Protein AF-A0A3C2A8X8-F1 (afdb_monomer)

pLDDT: mean 82.96, std 17.82, range [20.11, 98.81]

Structure (mmCIF, N/CA/C/O backbone):
data_AF-A0A3C2A8X8-F1
#
_entry.id   AF-A0A3C2A8X8-F1
#
loop_
_atom_site.group_PDB
_atom_site.id
_atom_site.type_symbol
_atom_site.label_atom_id
_atom_site.label_alt_id
_atom_site.label_comp_id
_atom_site.label_asym_id
_atom_site.label_entity_id
_atom_site.label_seq_id
_atom_site.pdbx_PDB_ins_code
_atom_site.Cartn_x
_atom_site.Cartn_y
_atom_site.Cartn_z
_atom_site.occupancy
_atom_site.B_iso_or_equiv
_atom_site.auth_seq_id
_atom_site.auth_comp_id
_atom_site.auth_asym_id
_atom_site.auth_atom_id
_atom_site.pdbx_PDB_model_num
ATOM 1 N N . MET A 1 1 ? 31.044 -17.801 -12.237 1.00 25.47 1 MET A N 1
ATOM 2 C CA . MET A 1 1 ? 29.917 -17.219 -12.989 1.00 25.47 1 MET A CA 1
ATOM 3 C C . MET A 1 1 ? 29.198 -16.331 -11.986 1.00 25.47 1 MET A C 1
ATOM 5 O O . MET A 1 1 ? 28.656 -16.871 -11.034 1.00 25.47 1 MET A O 1
ATOM 9 N N . LYS A 1 2 ? 29.395 -15.007 -12.034 1.00 20.11 2 LYS A N 1
ATOM 10 C CA . LYS A 1 2 ? 28.830 -14.099 -11.024 1.00 20.11 2 LYS A CA 1
ATOM 11 C C . LYS A 1 2 ? 27.344 -13.935 -11.342 1.00 20.11 2 LYS A C 1
ATOM 13 O O . LYS A 1 2 ? 27.016 -13.313 -12.344 1.00 20.11 2 LYS A O 1
ATOM 18 N N . GLN A 1 3 ? 26.481 -14.573 -10.558 1.00 21.53 3 GLN A N 1
ATOM 19 C CA . GLN A 1 3 ? 25.044 -14.328 -10.612 1.00 21.53 3 GLN A CA 1
ATOM 20 C C . GLN A 1 3 ? 24.806 -12.968 -9.956 1.00 21.53 3 GLN A C 1
ATOM 22 O O . GLN A 1 3 ? 25.024 -12.807 -8.758 1.00 21.53 3 GLN A O 1
ATOM 27 N N . HIS A 1 4 ? 24.467 -11.969 -10.763 1.00 22.92 4 HIS A N 1
ATOM 28 C CA . HIS A 1 4 ? 24.054 -10.666 -10.267 1.00 22.92 4 HIS A CA 1
ATOM 29 C C . HIS A 1 4 ? 22.550 -10.741 -9.993 1.00 22.92 4 HIS A C 1
ATOM 31 O O . HIS A 1 4 ? 21.757 -10.870 -10.920 1.00 22.92 4 HIS A O 1
ATOM 37 N N . LEU A 1 5 ? 22.173 -10.743 -8.712 1.00 23.48 5 LEU A N 1
ATOM 38 C CA . LEU A 1 5 ? 20.788 -10.559 -8.288 1.00 23.48 5 LEU A CA 1
ATOM 39 C C . LEU A 1 5 ? 20.511 -9.053 -8.335 1.00 23.48 5 LEU A C 1
ATOM 41 O O . LEU A 1 5 ? 21.140 -8.291 -7.600 1.00 23.48 5 LEU A O 1
ATOM 45 N N . TYR A 1 6 ? 19.619 -8.627 -9.222 1.00 24.75 6 TYR A N 1
ATOM 46 C CA . TYR A 1 6 ? 19.202 -7.234 -9.329 1.00 24.75 6 TYR A CA 1
ATOM 47 C C . TYR A 1 6 ? 17.874 -7.040 -8.590 1.00 24.75 6 TYR A C 1
ATOM 49 O O . TYR A 1 6 ? 16.957 -7.844 -8.745 1.00 24.75 6 TYR A O 1
ATOM 57 N N . PHE A 1 7 ? 17.792 -5.993 -7.769 1.00 23.95 7 PHE A N 1
ATOM 58 C CA . PHE A 1 7 ? 16.586 -5.591 -7.045 1.00 23.95 7 PHE A CA 1
ATOM 59 C C . PHE A 1 7 ? 16.094 -4.256 -7.599 1.00 23.95 7 PHE A C 1
ATOM 61 O O . PHE A 1 7 ? 16.896 -3.340 -7.784 1.00 23.95 7 PHE A O 1
ATOM 68 N N . LEU A 1 8 ? 14.791 -4.162 -7.864 1.00 28.06 8 LEU A N 1
ATOM 69 C CA . LEU A 1 8 ? 14.166 -3.023 -8.525 1.00 28.06 8 LEU A CA 1
ATOM 70 C C . LEU A 1 8 ? 13.226 -2.283 -7.566 1.00 28.06 8 LEU A C 1
ATOM 72 O O . LEU A 1 8 ? 12.352 -2.915 -6.978 1.00 28.06 8 LEU A O 1
ATOM 76 N N . TRP A 1 9 ? 13.393 -0.962 -7.422 1.00 30.12 9 TRP A N 1
ATOM 77 C CA . TRP A 1 9 ? 12.312 -0.055 -7.010 1.00 30.12 9 TRP A CA 1
ATOM 78 C C . TRP A 1 9 ? 12.645 1.413 -7.326 1.00 30.12 9 TRP A C 1
ATOM 80 O O . TRP A 1 9 ? 13.740 1.897 -7.019 1.00 30.12 9 TRP A O 1
ATOM 90 N N . VAL A 1 10 ? 11.691 2.134 -7.918 1.00 26.09 10 VAL A N 1
ATOM 91 C CA . VAL A 1 10 ? 11.760 3.570 -8.232 1.00 26.09 10 VAL A CA 1
ATOM 92 C C . VAL A 1 10 ? 10.435 4.223 -7.804 1.00 26.09 10 VAL A C 1
ATOM 94 O O . VAL A 1 10 ? 9.389 3.638 -8.070 1.00 26.09 10 VAL A O 1
ATOM 97 N N . PRO A 1 11 ? 10.453 5.398 -7.136 1.00 29.02 11 PRO A N 1
ATOM 98 C CA . PRO A 1 11 ? 9.258 6.082 -6.649 1.00 29.02 11 PRO A CA 1
ATOM 99 C C . PRO A 1 11 ? 8.313 6.438 -7.794 1.00 29.02 11 PRO A C 1
ATOM 101 O O . PRO A 1 11 ? 8.761 6.703 -8.911 1.00 29.02 11 PRO A O 1
ATOM 104 N N . ALA A 1 12 ? 7.022 6.502 -7.472 1.00 32.38 12 ALA A N 1
ATOM 105 C CA . ALA A 1 12 ? 5.981 7.052 -8.326 1.00 32.38 12 ALA A CA 1
ATOM 106 C C . ALA A 1 12 ? 6.422 8.414 -8.890 1.00 32.38 12 ALA A C 1
ATOM 108 O O . ALA A 1 12 ? 6.533 9.393 -8.158 1.00 32.38 12 ALA A O 1
ATOM 109 N N . LEU A 1 13 ? 6.702 8.463 -10.192 1.00 33.81 13 LEU A N 1
ATOM 110 C CA . LEU A 1 13 ? 7.158 9.663 -10.880 1.00 33.81 13 LEU A CA 1
ATOM 111 C C . LEU A 1 13 ? 6.249 9.966 -12.070 1.00 33.81 13 LEU A C 1
ATOM 113 O O . LEU A 1 13 ? 6.261 9.278 -13.084 1.00 33.81 13 LEU A O 1
ATOM 117 N N . LEU A 1 14 ? 5.451 11.013 -11.849 1.00 37.72 14 LEU A N 1
ATOM 118 C CA . LEU A 1 14 ? 4.692 11.853 -12.776 1.00 37.72 14 LEU A CA 1
ATOM 119 C C . LEU A 1 14 ? 3.854 11.159 -13.860 1.00 37.72 14 LEU A C 1
ATOM 121 O O . LEU A 1 14 ? 4.242 11.031 -15.018 1.00 37.72 14 LEU A O 1
ATOM 125 N N . LEU A 1 15 ? 2.580 10.964 -13.515 1.00 38.53 15 LEU A N 1
ATOM 126 C CA . LEU A 1 15 ? 1.457 11.142 -14.438 1.00 38.53 15 LEU A CA 1
ATOM 127 C C . LEU A 1 15 ? 1.148 12.644 -14.577 1.00 38.53 15 LEU A C 1
ATOM 129 O O . LEU A 1 15 ? 0.118 13.127 -14.120 1.00 38.53 15 LEU A O 1
ATOM 133 N N . SER A 1 16 ? 2.064 13.418 -15.161 1.00 33.97 16 SER A N 1
ATOM 134 C CA . SER A 1 16 ? 1.820 14.830 -15.482 1.00 33.97 16 SER A CA 1
ATOM 135 C C . SER A 1 16 ? 1.916 15.030 -16.986 1.00 33.97 16 SER A C 1
ATOM 137 O O . SER A 1 16 ? 2.999 15.101 -17.560 1.00 33.97 16 SER A O 1
ATOM 139 N N . GLY A 1 17 ? 0.752 15.082 -17.633 1.00 31.84 17 GLY A N 1
ATOM 140 C CA . GLY A 1 17 ? 0.646 15.420 -19.047 1.00 31.84 17 GLY A CA 1
ATOM 141 C C . GLY A 1 17 ? -0.573 14.805 -19.726 1.00 31.84 17 GLY A C 1
ATOM 142 O O . GLY A 1 17 ? -0.499 13.707 -20.259 1.00 31.84 17 GLY A O 1
ATOM 143 N N . CYS A 1 18 ? -1.673 15.564 -19.779 1.00 29.61 18 CYS A N 1
ATOM 144 C CA . CYS A 1 18 ? -2.786 15.379 -20.723 1.00 29.61 18 CYS A CA 1
ATOM 145 C C . CYS A 1 18 ? -3.487 14.009 -20.725 1.00 29.61 18 CYS A C 1
ATOM 147 O O . CYS A 1 18 ? -3.503 13.335 -21.753 1.00 29.61 18 CYS A O 1
ATOM 149 N N . ILE A 1 19 ? -4.166 13.617 -19.643 1.00 40.91 19 ILE A N 1
ATOM 150 C CA . ILE A 1 19 ? -5.147 12.524 -19.729 1.00 40.91 19 ILE A CA 1
ATOM 151 C C . ILE A 1 19 ? -6.344 12.803 -18.805 1.00 40.91 19 ILE A C 1
ATOM 153 O O . ILE A 1 19 ? -6.492 12.184 -17.757 1.00 40.91 19 ILE A O 1
ATOM 157 N N . ASP A 1 20 ? -7.230 13.715 -19.209 1.00 38.00 20 ASP A N 1
ATOM 158 C CA . ASP A 1 20 ? -8.541 13.845 -18.561 1.00 38.00 20 ASP A CA 1
ATOM 159 C C . ASP A 1 20 ? -9.400 12.607 -18.882 1.00 38.00 20 ASP A C 1
ATOM 161 O O . ASP A 1 20 ? -9.686 12.302 -20.044 1.00 38.00 20 ASP A O 1
ATOM 165 N N . GLY A 1 21 ? -9.783 11.863 -17.839 1.00 44.72 21 GLY A N 1
ATOM 166 C CA . GLY A 1 21 ? -10.816 10.821 -17.877 1.00 44.72 21 GLY A CA 1
ATOM 167 C C . GLY A 1 21 ? -10.407 9.403 -18.305 1.00 44.72 21 GLY A C 1
ATOM 168 O O . GLY A 1 21 ? -11.272 8.531 -18.314 1.00 44.72 21 GLY A O 1
ATOM 169 N N . ARG A 1 22 ? -9.137 9.120 -18.654 1.00 54.34 22 ARG A N 1
ATOM 170 C CA . ARG A 1 22 ? -8.684 7.730 -18.947 1.00 54.34 22 ARG A CA 1
ATOM 171 C C . ARG A 1 22 ? -7.827 7.081 -17.858 1.00 54.34 22 ARG A C 1
ATOM 173 O O . ARG A 1 22 ? -7.639 5.873 -17.925 1.00 54.34 22 ARG A O 1
ATOM 180 N N . ILE A 1 23 ? -7.301 7.840 -16.895 1.00 66.50 23 ILE A N 1
ATOM 181 C CA . ILE A 1 23 ? -6.359 7.311 -15.893 1.00 66.50 23 ILE A CA 1
ATOM 182 C C . ILE A 1 23 ? -7.058 6.318 -14.961 1.00 66.50 23 ILE A C 1
ATOM 184 O O . ILE A 1 23 ? -6.613 5.179 -14.850 1.00 66.50 23 ILE A O 1
ATOM 188 N N . GLU A 1 24 ? -8.199 6.695 -14.382 1.00 65.69 24 GLU A N 1
ATOM 189 C CA . GLU A 1 24 ? -8.969 5.808 -13.502 1.00 65.69 24 GLU A CA 1
ATOM 190 C C . GLU A 1 24 ? -9.353 4.497 -14.210 1.00 65.69 24 GLU A C 1
ATOM 192 O O . GLU A 1 24 ? -9.148 3.410 -13.677 1.00 65.69 24 GLU A O 1
ATOM 197 N N . GLY A 1 25 ? -9.813 4.581 -15.463 1.00 68.94 25 GLY A N 1
ATOM 198 C CA . GLY A 1 25 ? -10.179 3.411 -16.263 1.00 68.94 25 GLY A CA 1
ATOM 199 C C . GLY A 1 25 ? -9.013 2.477 -16.606 1.00 68.94 25 GLY A C 1
ATOM 200 O O . GLY A 1 25 ? -9.268 1.324 -16.919 1.00 68.94 25 GLY A O 1
ATOM 201 N N . ILE A 1 26 ? -7.760 2.942 -16.550 1.00 75.50 26 ILE A N 1
ATOM 202 C CA . ILE A 1 26 ? -6.556 2.109 -16.727 1.00 75.50 26 ILE A CA 1
ATOM 203 C C . ILE A 1 26 ? -6.116 1.514 -15.382 1.00 75.50 26 ILE A C 1
ATOM 205 O O . ILE A 1 26 ? -5.729 0.349 -15.298 1.00 75.50 26 ILE A O 1
ATOM 209 N N . LEU A 1 27 ? -6.186 2.305 -14.310 1.00 82.38 27 LEU A N 1
ATOM 210 C CA . LEU A 1 27 ? -5.777 1.884 -12.970 1.00 82.38 27 LEU A CA 1
ATOM 211 C C . LEU A 1 27 ? -6.767 0.909 -12.326 1.00 82.38 27 LEU A C 1
ATOM 213 O O . LEU A 1 27 ? -6.362 0.107 -11.487 1.00 82.38 27 LEU A O 1
ATOM 217 N N . HIS A 1 28 ? -8.027 0.922 -12.753 1.00 86.25 28 HIS A N 1
ATOM 218 C CA . HIS A 1 28 ? -9.112 0.114 -12.198 1.00 86.25 28 HIS A CA 1
ATOM 219 C C . HIS A 1 28 ? -9.812 -0.744 -13.264 1.00 86.25 28 HIS A C 1
ATOM 221 O O . HIS A 1 28 ? -11.030 -0.913 -13.232 1.00 86.25 28 HIS A O 1
ATOM 227 N N . ASP A 1 29 ? -9.059 -1.278 -14.227 1.00 86.75 29 ASP A N 1
ATOM 228 C CA . ASP A 1 29 ? -9.593 -2.095 -15.326 1.00 86.75 29 ASP A CA 1
ATOM 229 C C . ASP A 1 29 ? -9.857 -3.569 -14.962 1.00 86.75 29 ASP A C 1
ATOM 231 O O . ASP A 1 29 ? -10.468 -4.295 -15.746 1.00 86.75 29 ASP A O 1
ATOM 235 N N . GLY A 1 30 ? -9.407 -4.019 -13.786 1.00 89.25 30 GLY A N 1
ATOM 236 C CA . GLY A 1 30 ? -9.534 -5.405 -13.333 1.00 89.25 30 GLY A CA 1
ATOM 237 C C . GLY A 1 30 ? -8.649 -6.409 -14.080 1.00 89.25 30 GLY A C 1
ATOM 238 O O . GLY A 1 30 ? -8.770 -7.611 -13.836 1.00 89.25 30 GLY A O 1
ATOM 239 N N . ASN A 1 31 ? -7.766 -5.958 -14.977 1.00 90.38 31 ASN A N 1
ATOM 240 C CA . ASN A 1 31 ? -6.894 -6.850 -15.732 1.00 90.38 31 ASN A CA 1
ATOM 241 C C . ASN A 1 31 ? -5.761 -7.394 -14.857 1.00 90.38 31 ASN A C 1
ATOM 243 O O . ASN A 1 31 ? -5.165 -6.683 -14.049 1.00 90.38 31 ASN A O 1
ATOM 247 N N . LEU A 1 32 ? -5.439 -8.671 -15.069 1.00 90.31 32 LEU A N 1
ATOM 248 C CA . LEU A 1 32 ? -4.371 -9.386 -14.378 1.00 90.31 32 LEU A CA 1
ATOM 249 C C . LEU A 1 32 ? -3.540 -10.186 -15.376 1.00 90.31 32 LEU A C 1
ATOM 251 O O . LEU A 1 32 ? -4.076 -10.874 -16.245 1.00 90.31 32 LEU A O 1
ATOM 255 N N . ALA A 1 33 ? -2.223 -10.138 -15.213 1.00 89.94 33 ALA A N 1
ATOM 256 C CA . ALA A 1 33 ? -1.277 -10.908 -16.004 1.00 89.94 33 ALA A CA 1
ATOM 257 C C . ALA A 1 33 ? -0.003 -11.098 -15.185 1.00 89.94 33 ALA A C 1
ATOM 259 O O . ALA A 1 33 ? 0.519 -10.135 -14.649 1.00 89.94 33 ALA A O 1
ATOM 260 N N . GLY A 1 34 ? 0.489 -12.331 -15.060 1.00 88.38 34 GLY A N 1
ATOM 261 C CA . GLY A 1 34 ? 1.767 -12.605 -14.388 1.00 88.38 34 GLY A CA 1
ATOM 262 C C . GLY A 1 34 ? 1.811 -12.332 -12.876 1.00 88.38 34 GLY A C 1
ATOM 263 O O . GLY A 1 34 ? 2.884 -12.435 -12.284 1.00 88.38 34 GLY A O 1
ATOM 264 N N . ALA A 1 35 ? 0.687 -12.001 -12.234 1.00 90.38 35 ALA A N 1
ATOM 265 C CA . ALA A 1 35 ? 0.625 -11.827 -10.784 1.00 90.38 35 ALA A CA 1
ATOM 266 C C . ALA A 1 35 ? 0.841 -13.153 -10.039 1.00 90.38 35 ALA A C 1
ATOM 268 O O . ALA A 1 35 ? 0.422 -14.221 -10.490 1.00 90.38 35 ALA A O 1
ATOM 269 N N . ASP A 1 36 ? 1.502 -13.073 -8.887 1.00 91.06 36 ASP A N 1
ATOM 270 C CA . ASP A 1 36 ? 1.844 -14.229 -8.065 1.00 91.06 36 ASP A CA 1
ATOM 271 C C . ASP A 1 36 ? 0.775 -14.538 -7.006 1.00 91.06 36 ASP A C 1
ATOM 273 O O . ASP A 1 36 ? 0.171 -13.642 -6.417 1.00 91.06 36 ASP A O 1
ATOM 277 N N . TYR A 1 37 ? 0.602 -15.829 -6.705 1.00 93.69 37 TYR A N 1
ATOM 278 C CA . TYR A 1 37 ? -0.169 -16.296 -5.543 1.00 93.69 37 TYR A CA 1
ATOM 279 C C . TYR A 1 37 ? 0.764 -16.598 -4.373 1.00 93.69 37 TYR A C 1
ATOM 281 O O . TYR A 1 37 ? 1.528 -17.561 -4.425 1.00 93.69 37 TYR A O 1
ATOM 289 N N . TRP A 1 38 ? 0.737 -15.795 -3.324 1.00 93.88 38 TRP A N 1
ATOM 290 C CA . TRP A 1 38 ? 1.702 -15.875 -2.224 1.00 93.88 38 TRP A CA 1
ATOM 291 C C . TRP A 1 38 ? 1.337 -16.902 -1.151 1.00 93.88 38 TRP A C 1
ATOM 293 O O . TRP A 1 38 ? 2.206 -17.300 -0.379 1.00 93.88 38 TRP A O 1
ATOM 303 N N . SER A 1 39 ? 0.104 -17.408 -1.167 1.00 93.81 39 SER A N 1
ATOM 304 C CA . SER A 1 39 ? -0.332 -18.533 -0.344 1.00 93.81 39 SER A CA 1
ATOM 305 C C . SER A 1 39 ? -1.445 -19.342 -1.015 1.00 93.81 39 SER A C 1
ATOM 307 O O . SER A 1 39 ? -1.918 -19.018 -2.110 1.00 93.81 39 SER A O 1
ATOM 309 N N . LEU A 1 40 ? -1.808 -20.464 -0.387 1.00 93.81 40 LEU A N 1
ATOM 310 C CA . LEU A 1 40 ? -2.808 -21.405 -0.905 1.00 93.81 40 LEU A CA 1
ATOM 311 C C . LEU A 1 40 ? -4.249 -20.916 -0.736 1.00 93.81 40 LEU A C 1
ATOM 313 O O . LEU A 1 40 ? -5.130 -21.433 -1.416 1.00 93.81 40 LEU A O 1
ATOM 317 N N . GLU A 1 41 ? -4.480 -19.953 0.151 1.00 97.00 41 GLU A N 1
ATOM 318 C CA . GLU A 1 41 ? -5.791 -19.402 0.492 1.00 97.00 41 GLU A CA 1
ATOM 319 C C . GLU A 1 41 ? -5.726 -17.866 0.439 1.00 97.00 41 GLU A C 1
ATOM 321 O O . GLU A 1 41 ? -4.641 -17.294 0.581 1.00 97.00 41 GLU A O 1
ATOM 326 N N . PRO A 1 42 ? -6.849 -17.173 0.198 1.00 98.12 42 PRO A N 1
ATOM 327 C CA . PRO A 1 42 ? -6.859 -15.719 0.212 1.00 98.12 42 PRO A CA 1
ATOM 328 C C . PRO A 1 42 ? -6.641 -15.206 1.642 1.00 98.12 42 PRO A C 1
ATOM 330 O O . PRO A 1 42 ? -7.343 -15.607 2.567 1.00 98.12 42 PRO A O 1
ATOM 333 N N . GLU A 1 43 ? -5.688 -14.298 1.823 1.00 98.12 43 GLU A N 1
ATOM 334 C CA . GLU A 1 43 ? -5.400 -13.657 3.109 1.00 98.12 43 GLU A CA 1
ATOM 335 C C . GLU A 1 43 ? -4.838 -12.245 2.907 1.00 98.12 43 GLU A C 1
ATOM 337 O O . GLU A 1 43 ? -4.338 -11.902 1.830 1.00 98.12 43 GLU A O 1
ATOM 342 N N . ILE A 1 44 ? -4.896 -11.435 3.966 1.00 98.19 44 ILE A N 1
ATOM 343 C CA . ILE A 1 44 ? -4.166 -10.170 4.051 1.00 98.19 44 ILE A CA 1
ATOM 344 C C . ILE A 1 44 ? -2.817 -10.464 4.709 1.00 98.19 44 ILE A C 1
ATOM 346 O O . ILE A 1 44 ? -2.743 -10.799 5.890 1.00 98.19 44 ILE A O 1
ATOM 350 N N . LEU A 1 45 ? -1.745 -10.320 3.941 1.00 96.12 45 LEU A N 1
ATOM 351 C CA . LEU A 1 45 ? -0.372 -10.522 4.393 1.00 96.12 45 LEU A CA 1
ATOM 352 C C . LEU A 1 45 ? 0.126 -9.353 5.252 1.00 96.12 45 LEU A C 1
ATOM 354 O O . LEU A 1 45 ? 0.931 -9.547 6.163 1.00 96.12 45 LEU A O 1
ATOM 358 N N . SER A 1 46 ? -0.354 -8.138 4.977 1.00 94.44 46 SER A N 1
ATOM 359 C CA . SER A 1 46 ? -0.080 -6.955 5.798 1.00 94.44 46 SER A CA 1
ATOM 360 C C . SER A 1 46 ? -1.042 -5.809 5.514 1.00 94.44 46 SER A C 1
ATOM 362 O O . SER A 1 46 ? -1.486 -5.651 4.382 1.00 94.44 46 SER A O 1
ATOM 364 N N . ALA A 1 47 ? -1.273 -4.963 6.516 1.00 93.94 47 ALA A N 1
ATOM 365 C CA . ALA A 1 47 ? -1.996 -3.697 6.387 1.00 93.94 47 ALA A CA 1
ATOM 366 C C . ALA A 1 47 ? -1.408 -2.635 7.342 1.00 93.94 47 ALA A C 1
ATOM 368 O O . ALA A 1 47 ? -2.120 -1.978 8.098 1.00 93.94 47 ALA A O 1
ATOM 369 N N . GLY A 1 48 ? -0.075 -2.529 7.367 1.00 83.81 48 GLY A N 1
ATOM 370 C CA . GLY A 1 48 ? 0.642 -1.582 8.223 1.00 83.81 48 GLY A CA 1
ATOM 371 C C . GLY A 1 48 ? 0.777 -0.213 7.562 1.00 83.81 48 GLY A C 1
ATOM 372 O O . GLY A 1 48 ? 0.951 -0.128 6.350 1.00 83.81 48 GLY A O 1
ATOM 373 N N . VAL A 1 49 ? 0.729 0.863 8.350 1.00 86.62 49 VAL A N 1
ATOM 374 C CA . VAL A 1 49 ? 0.945 2.218 7.819 1.00 86.62 49 VAL A CA 1
ATOM 375 C C . VAL A 1 49 ? 2.389 2.359 7.337 1.00 86.62 49 VAL A C 1
ATOM 377 O O . VAL A 1 49 ? 3.331 2.052 8.068 1.00 86.62 49 VAL A O 1
ATOM 380 N N . GLY A 1 50 ? 2.552 2.813 6.097 1.00 82.31 50 GLY A N 1
ATOM 381 C CA . GLY A 1 50 ? 3.846 3.086 5.479 1.00 82.31 50 GLY A CA 1
ATOM 382 C C . GLY A 1 50 ? 4.312 4.527 5.677 1.00 82.31 50 GLY A C 1
ATOM 383 O O . GLY A 1 50 ? 5.498 4.752 5.903 1.00 82.31 50 GLY A O 1
ATOM 384 N N . PHE A 1 51 ? 3.392 5.492 5.616 1.00 84.19 51 PHE A N 1
ATOM 385 C CA . PHE A 1 51 ? 3.699 6.917 5.735 1.00 84.19 51 PHE A CA 1
ATOM 386 C C . PHE A 1 51 ? 2.643 7.641 6.564 1.00 84.19 51 PHE A C 1
ATOM 388 O O . PHE A 1 51 ? 1.473 7.287 6.488 1.00 84.19 51 PHE A O 1
ATOM 395 N N . GLU A 1 52 ? 3.045 8.682 7.287 1.00 89.75 52 GLU A N 1
ATOM 396 C CA . GLU A 1 52 ? 2.144 9.560 8.040 1.00 89.75 52 GLU A CA 1
ATOM 397 C C . GLU A 1 52 ? 2.237 10.983 7.479 1.00 89.75 52 GLU A C 1
ATOM 399 O O . GLU A 1 52 ? 3.348 11.458 7.236 1.00 89.75 52 GLU A O 1
ATOM 404 N N . GLY A 1 53 ? 1.102 11.637 7.236 1.00 90.06 53 GLY A N 1
ATOM 405 C CA . GLY A 1 53 ? 0.988 13.077 6.976 1.00 90.06 53 GLY A CA 1
ATOM 406 C C . GLY A 1 53 ? 1.519 13.630 5.643 1.00 90.06 53 GLY A C 1
ATOM 407 O O . GLY A 1 53 ? 1.390 14.829 5.395 1.00 90.06 53 GLY A O 1
ATOM 408 N N . ILE A 1 54 ? 2.126 12.812 4.773 1.00 91.25 54 ILE A N 1
ATOM 409 C CA . ILE A 1 54 ? 2.828 13.290 3.559 1.00 91.25 54 ILE A CA 1
ATOM 410 C C . ILE A 1 54 ? 2.030 13.143 2.255 1.00 91.25 54 ILE A C 1
ATOM 412 O O . ILE A 1 54 ? 2.532 13.515 1.187 1.00 91.25 54 ILE A O 1
ATOM 416 N N . ILE A 1 55 ? 0.823 12.577 2.308 1.00 93.06 55 ILE A N 1
ATOM 417 C CA . ILE A 1 55 ? 0.002 12.328 1.121 1.00 93.06 55 ILE A CA 1
ATOM 418 C C . ILE A 1 55 ? -1.044 13.427 0.956 1.00 93.06 55 ILE A C 1
ATOM 420 O O . ILE A 1 55 ? -1.821 13.696 1.862 1.00 93.06 55 ILE A O 1
ATOM 424 N N . ALA A 1 56 ? -1.072 14.054 -0.218 1.00 93.75 56 ALA A N 1
ATOM 425 C CA . ALA A 1 56 ? -1.949 15.172 -0.549 1.00 93.75 56 ALA A CA 1
ATOM 426 C C . ALA A 1 56 ? -1.994 16.285 0.518 1.00 93.75 56 ALA A C 1
ATOM 428 O O . ALA A 1 56 ? -3.095 16.740 0.840 1.00 93.75 56 ALA A O 1
ATOM 429 N N . PRO A 1 57 ? -0.851 16.755 1.064 1.00 94.50 57 PRO A N 1
ATOM 430 C CA . PRO A 1 57 ? -0.896 17.920 1.923 1.00 94.50 57 PRO A CA 1
ATOM 431 C C . PRO A 1 57 ? -1.400 19.139 1.145 1.00 94.50 57 PRO A C 1
ATOM 433 O O . PRO A 1 57 ? -1.212 19.202 -0.073 1.00 94.50 57 PRO A O 1
ATOM 436 N N . ASP A 1 58 ? -2.038 20.086 1.838 1.00 92.12 58 ASP A N 1
ATOM 437 C CA . ASP A 1 58 ? -2.631 21.295 1.238 1.00 92.12 58 ASP A CA 1
ATOM 438 C C . ASP A 1 58 ? -1.550 22.305 0.796 1.00 92.12 58 ASP A C 1
ATOM 440 O O . ASP A 1 58 ? -1.349 23.374 1.375 1.00 92.12 58 ASP A O 1
ATOM 444 N N . PHE A 1 59 ? -0.785 21.899 -0.216 1.00 94.12 59 PHE A N 1
ATOM 445 C CA . PHE A 1 59 ? 0.259 22.657 -0.885 1.00 94.12 59 PHE A CA 1
ATOM 446 C C . PHE A 1 59 ? 0.059 22.578 -2.399 1.00 94.12 59 PHE A C 1
ATOM 448 O O . PHE A 1 59 ? -0.297 21.531 -2.942 1.00 94.12 59 PHE A O 1
ATOM 455 N N . ASP A 1 60 ? 0.387 23.666 -3.094 1.00 92.44 60 ASP A N 1
ATOM 456 C CA . ASP A 1 60 ? 0.286 23.738 -4.557 1.00 92.44 60 ASP A CA 1
ATOM 457 C C . ASP A 1 60 ? 1.519 23.162 -5.279 1.00 92.44 60 ASP A C 1
ATOM 459 O O . ASP A 1 60 ? 1.459 22.845 -6.468 1.00 92.44 60 ASP A O 1
ATOM 463 N N . GLU A 1 61 ? 2.653 23.026 -4.584 1.00 94.50 61 GLU A N 1
ATOM 464 C CA . GLU A 1 61 ? 3.925 22.619 -5.186 1.00 94.50 61 GLU A CA 1
ATOM 465 C C . GLU A 1 61 ? 4.814 21.779 -4.260 1.00 94.50 61 GLU A C 1
ATOM 467 O O . GLU A 1 61 ? 4.808 21.915 -3.031 1.00 94.50 61 GLU A O 1
ATOM 472 N N . ILE A 1 62 ? 5.630 20.919 -4.880 1.00 92.75 62 ILE A N 1
ATOM 473 C CA . ILE A 1 62 ? 6.681 20.167 -4.194 1.00 92.75 62 ILE A CA 1
ATOM 474 C C . ILE A 1 62 ? 7.922 21.051 -4.079 1.00 92.75 62 ILE A C 1
ATOM 476 O O . ILE A 1 62 ? 8.615 21.309 -5.060 1.00 92.75 62 ILE A O 1
ATOM 480 N N . THR A 1 63 ? 8.235 21.467 -2.856 1.00 94.81 63 THR A N 1
ATOM 481 C CA . THR A 1 63 ? 9.487 22.145 -2.501 1.00 94.81 63 THR A CA 1
ATOM 482 C C . THR A 1 63 ? 10.113 21.459 -1.294 1.00 94.81 63 THR A C 1
ATOM 484 O O . THR A 1 63 ? 9.438 20.727 -0.565 1.00 94.81 63 THR A O 1
ATOM 487 N N . ARG A 1 64 ? 11.402 21.718 -1.037 1.00 94.00 64 ARG A N 1
ATOM 488 C CA . ARG A 1 64 ? 12.050 21.232 0.190 1.00 94.00 64 ARG A CA 1
ATOM 489 C C . ARG A 1 64 ? 11.315 21.715 1.437 1.00 94.00 64 ARG A C 1
ATOM 491 O O . ARG A 1 64 ? 11.134 20.938 2.365 1.00 94.00 64 ARG A O 1
ATOM 498 N N . GLU A 1 65 ? 10.929 22.987 1.466 1.00 96.25 65 GLU A N 1
ATOM 499 C CA . GLU A 1 65 ? 10.234 23.576 2.611 1.00 96.25 65 GLU A CA 1
ATOM 500 C C . GLU A 1 65 ? 8.913 22.851 2.883 1.00 96.25 65 GLU A C 1
ATOM 502 O O . GLU A 1 65 ? 8.708 22.377 3.998 1.00 96.25 65 GLU A O 1
ATOM 507 N N . ASN A 1 66 ? 8.088 22.660 1.851 1.00 95.81 66 ASN A N 1
ATOM 508 C CA . ASN A 1 66 ? 6.796 21.982 1.971 1.00 95.81 66 ASN A CA 1
ATOM 509 C C . ASN A 1 66 ? 6.954 20.507 2.368 1.00 95.81 66 ASN A C 1
ATOM 511 O O . ASN A 1 66 ? 6.258 20.030 3.261 1.00 95.81 66 ASN A O 1
ATOM 515 N N . ALA A 1 67 ? 7.918 19.799 1.766 1.00 91.69 67 ALA A N 1
ATOM 516 C CA . ALA A 1 67 ? 8.209 18.408 2.106 1.00 91.69 67 ALA A CA 1
ATOM 517 C C . ALA A 1 67 ? 8.612 18.257 3.579 1.00 91.69 67 ALA A C 1
ATOM 519 O O . ALA A 1 67 ? 8.107 17.381 4.274 1.00 91.69 67 ALA A O 1
ATOM 520 N N . LEU A 1 68 ? 9.490 19.128 4.082 1.00 92.06 68 LEU A N 1
ATOM 521 C CA . LEU A 1 68 ? 9.885 19.099 5.490 1.00 92.06 68 LEU A CA 1
ATOM 522 C C . LEU A 1 68 ? 8.744 19.544 6.420 1.00 92.06 68 LEU A C 1
ATOM 524 O O . LEU A 1 68 ? 8.653 19.038 7.537 1.00 92.06 68 LEU A O 1
ATOM 528 N N . ALA A 1 69 ? 7.863 20.443 5.972 1.00 92.50 69 ALA A N 1
ATOM 529 C CA . ALA A 1 69 ? 6.719 20.918 6.751 1.00 92.50 69 ALA A CA 1
ATOM 530 C C . ALA A 1 69 ? 5.674 19.822 7.021 1.00 92.50 69 ALA A C 1
ATOM 532 O O . ALA A 1 69 ? 5.146 19.768 8.128 1.00 92.50 69 ALA A O 1
ATOM 533 N N . CYS A 1 70 ? 5.421 18.912 6.072 1.00 89.88 70 CYS A N 1
ATOM 534 C CA . CYS A 1 70 ? 4.593 17.714 6.305 1.00 89.88 70 CYS A CA 1
ATOM 535 C C . CYS A 1 70 ? 5.390 16.541 6.906 1.00 89.88 70 CYS A C 1
ATOM 537 O O . CYS A 1 70 ? 4.898 15.422 7.049 1.00 89.88 70 CYS A O 1
ATOM 539 N N . GLY A 1 71 ? 6.657 16.774 7.256 1.00 87.50 71 GLY A N 1
ATOM 540 C CA . GLY A 1 71 ? 7.533 15.770 7.838 1.00 87.50 71 GLY A CA 1
ATOM 541 C C . GLY A 1 71 ? 8.005 14.694 6.855 1.00 87.50 71 GLY A C 1
ATOM 542 O O . GLY A 1 71 ? 8.531 13.672 7.295 1.00 87.50 71 GLY A O 1
ATOM 543 N N . SER A 1 72 ? 7.840 14.895 5.550 1.00 87.69 72 SER A N 1
ATOM 544 C CA . SER A 1 72 ? 8.532 14.093 4.544 1.00 87.69 72 SER A CA 1
ATOM 545 C C . SER A 1 72 ? 10.041 14.359 4.590 1.00 87.69 72 SER A C 1
ATOM 547 O O . SER A 1 72 ? 10.530 15.302 5.215 1.00 87.69 72 SER A O 1
ATOM 549 N N . SER A 1 73 ? 10.798 13.518 3.896 1.00 86.25 73 SER A N 1
ATOM 550 C CA . SER A 1 73 ? 12.240 13.689 3.730 1.00 86.25 73 SER A CA 1
ATOM 551 C C . SER A 1 73 ? 12.569 14.393 2.404 1.00 86.25 73 SER A C 1
ATOM 553 O O . SER A 1 73 ? 11.755 14.404 1.477 1.00 86.25 73 SER A O 1
ATOM 555 N N . TRP A 1 74 ? 13.773 14.965 2.307 1.00 88.12 74 TRP A N 1
ATOM 556 C CA . TRP A 1 74 ? 14.330 15.536 1.074 1.00 88.12 74 TRP A CA 1
ATOM 557 C C . TRP A 1 74 ? 15.768 15.053 0.876 1.00 88.12 74 TRP A C 1
ATOM 559 O O . TRP A 1 74 ? 16.613 15.282 1.745 1.00 88.12 74 TRP A O 1
ATOM 569 N N . LEU A 1 75 ? 16.059 14.404 -0.251 1.00 84.62 75 LEU A N 1
ATOM 570 C CA . LEU A 1 75 ? 17.396 13.892 -0.567 1.00 84.62 75 LEU A CA 1
ATOM 571 C C . LEU A 1 75 ? 18.008 14.630 -1.748 1.00 84.62 75 LEU A C 1
ATOM 573 O O . LEU A 1 75 ? 17.597 14.429 -2.875 1.00 84.62 75 LEU A O 1
ATOM 577 N N . ASP A 1 76 ? 19.035 15.433 -1.495 1.00 82.25 76 ASP A N 1
ATOM 578 C CA . ASP A 1 76 ? 19.717 16.240 -2.521 1.00 82.25 76 ASP A CA 1
ATOM 579 C C . ASP A 1 76 ? 20.553 15.444 -3.522 1.00 82.25 76 ASP A C 1
ATOM 581 O O . ASP A 1 76 ? 20.954 15.958 -4.563 1.00 82.25 76 ASP A O 1
ATOM 585 N N . ASP A 1 77 ? 20.861 14.203 -3.174 1.00 76.25 77 ASP A N 1
ATOM 586 C CA . ASP A 1 77 ? 21.707 13.286 -3.928 1.00 76.25 77 ASP A CA 1
ATOM 587 C C . ASP A 1 77 ? 20.899 12.248 -4.719 1.00 76.25 77 ASP A C 1
ATOM 589 O O . ASP A 1 77 ? 21.466 11.290 -5.248 1.00 76.25 77 ASP A O 1
ATOM 593 N N . MET A 1 78 ? 19.579 12.424 -4.792 1.00 69.44 78 MET A N 1
ATOM 594 C CA . MET A 1 78 ? 18.655 11.508 -5.453 1.00 69.44 78 MET A CA 1
ATOM 595 C C . MET A 1 78 ? 18.129 12.091 -6.760 1.00 69.44 78 MET A C 1
ATOM 597 O O . MET A 1 78 ? 17.948 13.286 -6.872 1.00 69.44 78 MET A O 1
ATOM 601 N N . GLY A 1 79 ? 17.844 11.247 -7.748 1.00 66.75 79 GLY A N 1
ATOM 602 C CA . GLY A 1 79 ? 17.207 11.681 -8.995 1.00 66.75 79 GLY A CA 1
ATOM 603 C C . GLY A 1 79 ? 18.164 11.831 -10.176 1.00 66.75 79 GLY A C 1
ATOM 604 O O . GLY A 1 79 ? 19.375 12.002 -10.035 1.00 66.75 79 GLY A O 1
ATOM 605 N N . CYS A 1 80 ? 17.597 11.690 -11.369 1.00 69.38 80 CYS A N 1
ATOM 606 C CA . CYS A 1 80 ? 18.300 11.852 -12.642 1.00 69.38 80 CYS A CA 1
ATOM 607 C C . CYS A 1 80 ? 17.965 13.188 -13.312 1.00 69.38 80 CYS A C 1
ATOM 609 O O . CYS A 1 80 ? 18.685 13.597 -14.222 1.00 69.38 80 CYS A O 1
ATOM 611 N N . ASP A 1 81 ? 16.899 13.851 -12.858 1.00 79.44 81 ASP A N 1
ATOM 612 C CA . ASP A 1 81 ? 16.462 15.154 -13.337 1.00 79.44 81 ASP A CA 1
ATOM 613 C C . ASP A 1 81 ? 16.331 16.125 -12.155 1.00 79.44 81 ASP A C 1
ATOM 615 O O . ASP A 1 81 ? 15.408 15.990 -11.350 1.00 79.44 81 ASP A O 1
ATOM 619 N N . PRO A 1 82 ? 17.256 17.089 -12.010 1.00 77.00 82 PRO A N 1
ATOM 620 C CA . PRO A 1 82 ? 17.210 18.032 -10.908 1.00 77.00 82 PRO A CA 1
ATOM 621 C C . PRO A 1 82 ? 16.114 19.095 -11.040 1.00 77.00 82 PRO A C 1
ATOM 623 O O . PRO A 1 82 ? 15.873 19.819 -10.075 1.00 77.00 82 PRO A O 1
ATOM 626 N N . GLU A 1 83 ? 15.470 19.217 -12.205 1.00 85.88 83 GLU A N 1
ATOM 627 C CA . GLU A 1 83 ? 14.344 20.135 -12.403 1.00 85.88 83 GLU A CA 1
ATOM 628 C C . GLU A 1 83 ? 13.014 19.543 -11.914 1.00 85.88 83 GLU A C 1
ATOM 630 O O . GLU A 1 83 ? 12.028 20.270 -11.795 1.00 85.88 83 GLU A O 1
ATOM 635 N N . ASP A 1 84 ? 12.990 18.250 -11.579 1.00 85.44 84 ASP A N 1
ATOM 636 C CA . ASP A 1 84 ? 11.809 17.542 -11.104 1.00 85.44 84 ASP A CA 1
ATOM 637 C C . ASP A 1 84 ? 11.858 17.310 -9.581 1.00 85.44 84 ASP A C 1
ATOM 639 O O . ASP A 1 84 ? 12.488 16.358 -9.099 1.00 85.44 84 ASP A O 1
ATOM 643 N N . PRO A 1 85 ? 11.171 18.151 -8.785 1.00 87.19 85 PRO A N 1
ATOM 644 C CA . PRO A 1 85 ? 11.235 18.073 -7.334 1.00 87.19 85 PRO A CA 1
ATOM 645 C C . PRO A 1 85 ? 10.634 16.780 -6.755 1.00 87.19 85 PRO A C 1
ATOM 647 O O . PRO A 1 85 ? 10.974 16.402 -5.632 1.00 87.19 85 PRO A O 1
ATOM 650 N N . ALA A 1 86 ? 9.780 16.070 -7.505 1.00 83.62 86 ALA A N 1
ATOM 651 C CA . ALA A 1 86 ? 9.170 14.818 -7.058 1.00 83.62 86 ALA A CA 1
ATOM 652 C C . ALA A 1 86 ? 10.196 13.680 -6.899 1.00 83.62 86 ALA A C 1
ATOM 654 O O . ALA A 1 86 ? 9.930 12.695 -6.216 1.00 83.62 86 ALA A O 1
ATOM 655 N N . GLN A 1 87 ? 11.394 13.801 -7.485 1.00 83.06 87 GLN A N 1
ATOM 656 C CA . GLN A 1 87 ? 12.441 12.774 -7.384 1.00 83.06 87 GLN A CA 1
ATOM 657 C C . GLN A 1 87 ? 13.149 12.748 -6.027 1.00 83.06 87 GLN A C 1
ATOM 659 O O . GLN A 1 87 ? 13.812 11.756 -5.704 1.00 83.06 87 GLN A O 1
ATOM 664 N N . PHE A 1 88 ? 13.019 13.821 -5.246 1.00 85.12 88 PHE A N 1
ATOM 665 C CA . PHE A 1 88 ? 13.773 14.029 -4.012 1.00 85.12 88 PHE A CA 1
ATOM 666 C C . PHE A 1 88 ? 12.967 13.749 -2.739 1.00 85.12 88 PHE A C 1
ATOM 668 O O . PHE A 1 88 ? 13.538 13.777 -1.647 1.00 85.12 88 PHE A O 1
ATOM 675 N N . THR A 1 89 ? 11.659 13.499 -2.846 1.00 87.06 89 THR A N 1
ATOM 676 C CA . THR A 1 89 ? 10.752 13.320 -1.705 1.00 87.06 89 THR A CA 1
ATOM 677 C C . THR A 1 89 ? 9.631 12.322 -2.014 1.00 87.06 89 THR A C 1
ATOM 679 O O . THR A 1 89 ? 9.345 12.058 -3.174 1.00 87.06 89 THR A O 1
ATOM 682 N N . SER A 1 90 ? 8.977 11.787 -0.976 1.00 85.81 90 SER A N 1
ATOM 683 C CA . SER A 1 90 ? 7.769 10.946 -1.084 1.00 85.81 90 SER A CA 1
ATOM 684 C C . SER A 1 90 ? 6.494 11.760 -0.864 1.00 85.81 90 SER A C 1
ATOM 686 O O . SER A 1 90 ? 5.394 11.209 -0.901 1.00 85.81 90 SER A O 1
ATOM 688 N N . MET A 1 91 ? 6.626 13.073 -0.635 1.00 89.56 91 MET A N 1
ATOM 689 C CA . MET A 1 91 ? 5.469 13.957 -0.573 1.00 89.56 91 MET A CA 1
ATOM 690 C C . MET A 1 91 ? 4.742 13.927 -1.916 1.00 89.56 91 MET A C 1
ATOM 692 O O . MET A 1 91 ? 5.354 14.122 -2.964 1.00 89.56 91 MET A O 1
ATOM 696 N N . THR A 1 92 ? 3.431 13.716 -1.874 1.00 89.69 92 THR A N 1
ATOM 697 C CA . THR A 1 92 ? 2.595 13.630 -3.075 1.00 89.69 92 THR A CA 1
ATOM 698 C C . THR A 1 92 ? 1.528 14.710 -3.052 1.00 89.69 92 THR A C 1
ATOM 700 O O . THR A 1 92 ? 0.839 14.840 -2.052 1.00 89.69 92 THR A O 1
ATOM 703 N N . LEU A 1 93 ? 1.355 15.464 -4.141 1.00 91.88 93 LEU A N 1
ATOM 704 C CA . LEU A 1 93 ? 0.372 16.553 -4.200 1.00 91.88 93 LEU A CA 1
ATOM 705 C C . LEU A 1 93 ? -1.077 16.060 -4.386 1.00 91.88 93 LEU A C 1
ATOM 707 O O . LEU A 1 93 ? -1.291 15.013 -5.009 1.00 91.88 93 LEU A O 1
ATOM 711 N N . PRO A 1 94 ? -2.083 16.852 -3.960 1.00 91.56 94 PRO A N 1
ATOM 712 C CA . PRO A 1 94 ? -3.502 16.489 -4.058 1.00 91.56 94 PRO A CA 1
ATOM 713 C C . PRO A 1 94 ? -3.980 16.156 -5.477 1.00 91.56 94 PRO A C 1
ATOM 715 O O . PRO A 1 94 ? -4.771 15.233 -5.671 1.00 91.56 94 PRO A O 1
ATOM 718 N N . ASN A 1 95 ? -3.459 16.856 -6.491 1.00 87.75 95 ASN A N 1
ATOM 719 C CA . ASN A 1 95 ? -3.829 16.624 -7.890 1.00 87.75 95 ASN A CA 1
ATOM 720 C C . ASN A 1 95 ? -3.508 15.195 -8.367 1.00 87.75 95 ASN A C 1
ATOM 722 O O . ASN A 1 95 ? -4.270 14.619 -9.145 1.00 87.75 95 ASN A O 1
ATOM 726 N N . LEU A 1 96 ? -2.402 14.600 -7.897 1.00 84.56 96 LEU A N 1
ATOM 727 C CA . LEU A 1 96 ? -2.083 13.218 -8.255 1.00 84.56 96 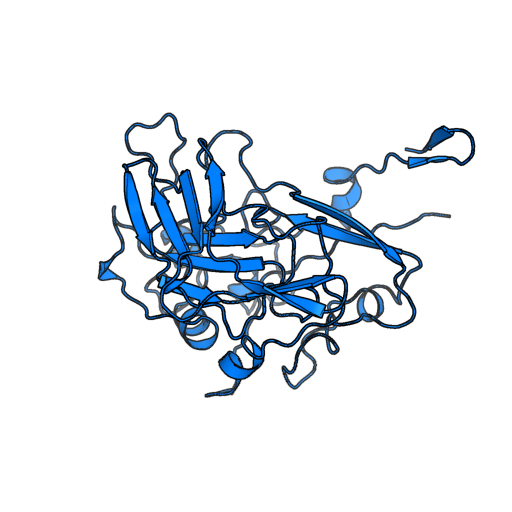LEU A CA 1
ATOM 728 C C . LEU A 1 96 ? -3.091 12.259 -7.618 1.00 84.56 96 LEU A C 1
ATOM 730 O O . LEU A 1 96 ? -3.601 11.374 -8.298 1.00 84.56 96 LEU A O 1
ATOM 734 N N . ILE A 1 97 ? -3.417 12.461 -6.341 1.00 88.94 97 ILE A N 1
ATOM 735 C CA . ILE A 1 97 ? -4.335 11.580 -5.612 1.00 88.94 97 ILE A CA 1
ATOM 736 C C . ILE A 1 97 ? -5.728 11.591 -6.251 1.00 88.94 97 ILE A C 1
ATOM 738 O O . ILE A 1 97 ? -6.229 10.531 -6.619 1.00 88.94 97 ILE A O 1
ATOM 742 N N . ASN A 1 98 ? -6.282 12.775 -6.526 1.00 87.38 98 ASN A N 1
ATOM 743 C CA . ASN A 1 98 ? -7.602 12.933 -7.154 1.00 87.38 98 ASN A CA 1
ATOM 744 C C . ASN A 1 98 ? -7.730 12.309 -8.550 1.00 87.38 98 ASN A C 1
ATOM 746 O O . ASN A 1 98 ? -8.837 12.038 -9.003 1.00 87.38 98 ASN A O 1
ATOM 750 N N . THR A 1 99 ? -6.621 12.138 -9.270 1.00 83.00 99 THR A N 1
ATOM 751 C CA . THR A 1 99 ? -6.641 11.602 -10.640 1.00 83.00 99 THR A CA 1
ATOM 752 C C . THR A 1 99 ? -6.346 10.107 -10.705 1.00 83.00 99 THR A C 1
ATOM 754 O O . THR A 1 99 ? -6.577 9.493 -11.749 1.00 83.00 99 THR A O 1
ATOM 757 N N . THR A 1 100 ? -5.829 9.514 -9.623 1.00 84.62 100 THR A N 1
ATOM 758 C CA . THR A 1 100 ? -5.296 8.142 -9.632 1.00 84.62 100 THR A CA 1
ATOM 759 C C . THR A 1 100 ? -5.897 7.207 -8.586 1.00 84.62 100 THR A C 1
ATOM 761 O O . THR A 1 100 ? -5.714 5.995 -8.699 1.00 84.62 100 THR A O 1
ATOM 764 N N . TYR A 1 101 ? -6.626 7.738 -7.605 1.00 90.94 101 TYR A N 1
ATOM 765 C CA . TYR A 1 101 ? -7.277 6.968 -6.549 1.00 90.94 101 TYR A CA 1
ATOM 766 C C . TYR A 1 101 ? -8.776 7.243 -6.548 1.00 90.94 101 TYR A C 1
ATOM 768 O O . TYR A 1 101 ? -9.220 8.342 -6.875 1.00 90.94 101 TYR A O 1
ATOM 776 N N . ARG A 1 102 ? -9.555 6.244 -6.138 1.00 93.31 102 ARG A N 1
ATOM 777 C CA . ARG A 1 102 ? -10.980 6.412 -5.848 1.00 93.31 102 ARG A CA 1
ATOM 778 C C . ARG A 1 102 ? -11.123 6.995 -4.457 1.00 93.31 102 ARG A C 1
ATOM 780 O O . ARG A 1 102 ? -10.508 6.464 -3.538 1.00 93.31 102 ARG A O 1
ATOM 787 N N . GLY A 1 103 ? -11.916 8.048 -4.318 1.00 92.62 103 GLY A N 1
ATOM 788 C CA . GLY A 1 103 ? -12.116 8.761 -3.061 1.00 92.62 103 GLY A CA 1
ATOM 789 C C . GLY A 1 103 ? -12.352 10.248 -3.292 1.00 92.62 103 GLY A C 1
ATOM 790 O O . GLY A 1 103 ? -12.310 10.724 -4.428 1.00 92.62 103 GLY A O 1
ATOM 791 N N . GLU A 1 104 ? -12.578 10.983 -2.210 1.00 90.62 104 GLU A N 1
ATOM 792 C CA . GLU A 1 104 ? -12.732 12.438 -2.230 1.00 90.62 104 GLU A CA 1
ATOM 793 C C . GLU A 1 104 ? -11.842 13.065 -1.155 1.00 90.62 104 GLU A C 1
ATOM 795 O O . GLU A 1 104 ? -11.721 12.538 -0.049 1.00 90.62 104 GLU A O 1
ATOM 800 N N . LEU A 1 105 ? -11.199 14.192 -1.480 1.00 90.88 105 LEU A N 1
ATOM 801 C CA . LEU A 1 105 ? -10.387 14.919 -0.504 1.00 90.88 105 LEU A CA 1
ATOM 802 C C . LEU A 1 105 ? -11.301 15.566 0.530 1.00 90.88 105 LEU A C 1
ATOM 804 O O . LEU A 1 105 ? -12.081 16.458 0.194 1.00 90.88 105 LEU A O 1
ATOM 808 N N . ASP A 1 106 ? -11.123 15.191 1.792 1.00 93.38 106 ASP A N 1
ATOM 809 C CA . ASP A 1 106 ? -11.757 15.864 2.913 1.00 93.38 106 ASP A CA 1
ATOM 810 C C . ASP A 1 106 ? -10.732 16.173 4.006 1.00 93.38 106 ASP A C 1
ATOM 812 O O . ASP A 1 106 ? -10.484 15.394 4.922 1.00 93.38 106 ASP A O 1
ATOM 816 N N . TYR A 1 107 ? -10.144 17.367 3.945 1.00 94.38 107 TYR A N 1
ATOM 817 C CA . TYR A 1 107 ? -9.208 17.834 4.968 1.00 94.38 107 TYR A CA 1
ATOM 818 C C . TYR A 1 107 ? -9.848 18.003 6.354 1.00 94.38 107 TYR A C 1
ATOM 820 O O . TYR A 1 107 ? -9.127 18.134 7.341 1.00 94.38 107 TYR A O 1
ATOM 828 N N . SER A 1 108 ? -11.184 17.997 6.468 1.00 93.56 108 SER A N 1
ATOM 829 C CA . SER A 1 108 ? -11.860 18.157 7.761 1.00 93.56 108 SER A CA 1
ATOM 830 C C . SER A 1 108 ? -11.700 16.947 8.686 1.00 93.56 108 SER A C 1
ATOM 832 O O . SER A 1 108 ? -11.916 17.071 9.893 1.00 93.56 108 SER A O 1
ATOM 834 N N . VAL A 1 109 ? -11.283 15.798 8.147 1.00 92.19 109 VAL A N 1
ATOM 835 C CA . VAL A 1 109 ? -11.021 14.576 8.920 1.00 92.19 109 VAL A CA 1
ATOM 836 C C . VAL A 1 109 ? -9.649 14.559 9.596 1.00 92.19 109 VAL A C 1
ATOM 838 O O . VAL A 1 109 ? -9.450 13.745 10.500 1.00 92.19 109 VAL A O 1
ATOM 841 N N . LEU A 1 110 ? -8.722 15.428 9.169 1.00 93.38 110 LEU A N 1
ATOM 842 C CA . LEU A 1 110 ? -7.361 15.503 9.699 1.00 93.38 110 LEU A CA 1
ATOM 843 C C . LEU A 1 110 ? -7.372 15.958 11.160 1.00 93.38 110 LEU A C 1
ATOM 845 O O . LEU A 1 110 ? -8.193 16.784 11.576 1.00 93.38 110 LEU A O 1
ATOM 849 N N . ARG A 1 111 ? -6.450 15.421 11.963 1.00 90.38 111 ARG A N 1
ATOM 850 C CA . ARG A 1 111 ? -6.403 15.655 13.413 1.00 90.38 111 ARG A CA 1
ATOM 851 C C . ARG A 1 111 ? -5.014 16.063 13.848 1.00 90.38 111 ARG A C 1
ATOM 853 O O . ARG A 1 111 ? -4.056 15.974 13.100 1.00 90.38 111 ARG A O 1
ATOM 860 N N . ASP A 1 112 ? -4.916 16.565 15.075 1.00 86.75 112 ASP A N 1
ATOM 861 C CA . ASP A 1 112 ? -3.636 16.854 15.734 1.00 86.75 112 ASP A CA 1
ATOM 862 C C . ASP A 1 112 ? -2.691 17.779 14.943 1.00 86.75 112 ASP A C 1
ATOM 864 O O . ASP A 1 112 ? -1.478 17.773 15.143 1.00 86.75 112 ASP A O 1
ATOM 868 N N . GLY A 1 113 ? -3.257 18.620 14.070 1.00 86.19 113 GLY A N 1
ATOM 869 C CA . GLY A 1 113 ? -2.492 19.512 13.202 1.00 86.19 113 GLY A CA 1
ATOM 870 C C . GLY A 1 113 ? -1.848 18.824 11.996 1.00 86.19 113 GLY A C 1
ATOM 871 O O . GLY A 1 113 ? -0.986 19.440 11.372 1.00 86.19 113 GLY A O 1
ATOM 872 N N . ALA A 1 114 ? -2.250 17.592 11.665 1.00 89.44 114 ALA A N 1
ATOM 873 C CA . ALA A 1 114 ? -1.909 16.945 10.406 1.00 89.44 114 ALA A CA 1
ATOM 874 C C . ALA A 1 114 ? -2.326 17.842 9.234 1.00 89.44 114 ALA A C 1
ATOM 876 O O . ALA A 1 114 ? -3.390 18.466 9.247 1.00 89.44 114 ALA A O 1
ATOM 877 N N . ILE A 1 115 ? -1.450 17.931 8.235 1.00 92.00 115 ILE A N 1
ATOM 878 C CA . ILE A 1 115 ? -1.643 18.783 7.054 1.00 92.00 115 ILE A CA 1
ATOM 879 C C . ILE A 1 115 ? -1.810 17.980 5.766 1.00 92.00 115 ILE A C 1
ATOM 881 O O . ILE A 1 115 ? -2.031 18.577 4.720 1.00 92.00 115 ILE A O 1
ATOM 885 N N . GLY A 1 116 ? -1.706 16.653 5.853 1.00 93.31 116 GLY A N 1
ATOM 886 C CA . GLY A 1 116 ? -1.889 15.684 4.780 1.00 93.31 116 GLY A CA 1
ATOM 887 C C . GLY A 1 116 ? -2.282 14.328 5.366 1.00 93.31 116 GLY A C 1
ATOM 888 O O . GLY A 1 116 ? -2.323 14.165 6.582 1.00 93.31 116 GLY A O 1
ATOM 889 N N . PHE A 1 117 ? -2.575 13.372 4.496 1.00 95.06 117 PHE A N 1
ATOM 890 C CA . PHE A 1 117 ? -3.041 12.036 4.848 1.00 95.06 117 PHE A CA 1
ATOM 891 C C . PHE A 1 117 ? -1.891 11.035 4.990 1.00 95.06 117 PHE A C 1
ATOM 893 O O . PHE A 1 117 ? -0.787 11.205 4.455 1.00 95.06 117 PHE A O 1
ATOM 900 N N . ASP A 1 118 ? -2.201 9.943 5.671 1.00 92.94 118 ASP A N 1
ATOM 901 C CA . ASP A 1 118 ? -1.343 8.787 5.878 1.00 92.94 118 ASP A CA 1
ATOM 902 C C . ASP A 1 118 ? -1.500 7.793 4.733 1.00 92.94 118 ASP A C 1
ATOM 904 O O . ASP A 1 118 ? -2.572 7.679 4.142 1.00 92.94 118 ASP A O 1
ATOM 908 N N . GLY A 1 119 ? -0.441 7.040 4.441 1.00 91.50 119 GLY A N 1
ATOM 909 C CA . GLY A 1 119 ? -0.428 5.975 3.443 1.00 91.50 119 GLY A CA 1
ATOM 910 C C . GLY A 1 119 ? -0.338 4.595 4.065 1.00 91.50 119 GLY A C 1
ATOM 911 O O . GLY A 1 119 ? 0.620 4.299 4.778 1.00 91.50 119 GLY A O 1
ATOM 912 N N . LEU A 1 120 ? -1.296 3.728 3.743 1.00 93.00 120 LEU A N 1
ATOM 913 C CA . LEU A 1 120 ? -1.391 2.362 4.251 1.00 93.00 120 LEU A CA 1
ATOM 914 C C . LEU A 1 120 ? -1.491 1.367 3.080 1.00 93.00 120 LEU A C 1
ATOM 916 O O . LEU A 1 120 ? -2.555 1.224 2.478 1.00 93.00 120 LEU A O 1
ATOM 920 N N . PRO A 1 121 ? -0.398 0.669 2.730 1.00 93.19 121 PRO A N 1
ATOM 921 C CA . PRO A 1 121 ? -0.445 -0.438 1.783 1.00 93.19 121 PRO A CA 1
ATOM 922 C C . PRO A 1 121 ? -1.071 -1.688 2.414 1.00 93.19 121 PRO A C 1
ATOM 924 O O . PRO A 1 121 ? -0.599 -2.209 3.427 1.00 93.19 121 PRO A O 1
ATOM 927 N N . VAL A 1 122 ? -2.115 -2.198 1.770 1.00 96.44 122 VAL A N 1
ATOM 928 C CA . VAL A 1 122 ? -2.759 -3.472 2.074 1.00 96.44 122 VAL A CA 1
ATOM 929 C C . VAL A 1 122 ? -2.306 -4.509 1.064 1.00 96.44 122 VAL A C 1
ATOM 931 O O . VAL A 1 122 ? -2.553 -4.389 -0.133 1.00 96.44 122 VAL A O 1
ATOM 934 N N . VAL A 1 123 ? -1.665 -5.555 1.562 1.00 96.25 123 VAL A N 1
ATOM 935 C CA . VAL A 1 123 ? -1.037 -6.586 0.747 1.00 96.25 123 VAL A CA 1
ATOM 936 C C . VAL A 1 123 ? -1.815 -7.882 0.886 1.00 96.25 123 VAL A C 1
ATOM 938 O O . VAL A 1 123 ? -1.946 -8.420 1.982 1.00 96.25 123 VAL A O 1
ATOM 941 N N . PHE A 1 124 ? -2.287 -8.404 -0.236 1.00 97.81 124 PHE A N 1
ATOM 942 C CA . PHE A 1 124 ? -3.062 -9.631 -0.341 1.00 97.81 124 PHE A CA 1
ATOM 943 C C . PHE A 1 124 ? -2.218 -10.774 -0.893 1.00 97.81 124 PHE A C 1
ATOM 945 O O . PHE A 1 124 ? -1.378 -10.596 -1.783 1.00 97.81 124 PHE A O 1
ATOM 952 N N . SER A 1 125 ? -2.485 -11.988 -0.417 1.00 97.00 125 SER A N 1
ATOM 953 C CA . SER A 1 125 ? -1.820 -13.174 -0.953 1.00 97.00 125 SER A CA 1
ATOM 954 C C . SER A 1 125 ? -2.220 -13.482 -2.391 1.00 97.00 125 SER A C 1
ATOM 956 O O . SER A 1 125 ? -1.428 -14.048 -3.146 1.00 97.00 125 SER A O 1
ATOM 958 N N . TRP A 1 126 ? -3.434 -13.109 -2.784 1.00 97.81 126 TRP A N 1
ATOM 959 C CA . TRP A 1 126 ? -3.973 -13.270 -4.129 1.00 97.81 126 TRP A CA 1
ATOM 960 C C . TRP A 1 126 ? -4.168 -11.8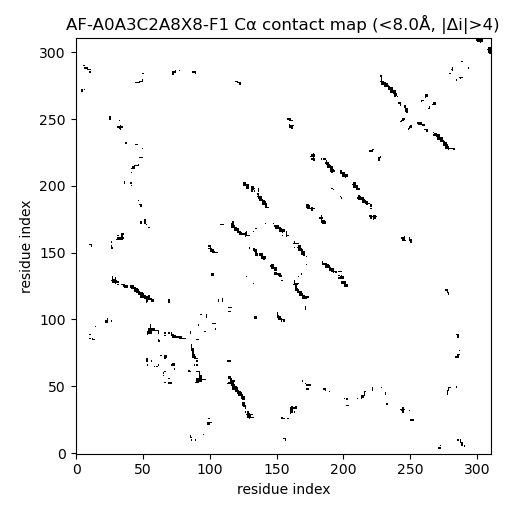94 -4.777 1.00 97.81 126 TRP A C 1
ATOM 962 O O . TRP A 1 126 ? -4.485 -10.939 -4.069 1.00 97.81 126 TRP A O 1
ATOM 972 N N . PRO A 1 127 ? -3.967 -11.759 -6.099 1.00 96.56 127 PRO A N 1
ATOM 973 C CA . PRO A 1 127 ? -4.167 -10.492 -6.783 1.00 96.56 127 PRO A CA 1
ATOM 974 C C . PRO A 1 127 ? -5.623 -10.025 -6.719 1.00 96.56 127 PRO A C 1
ATOM 976 O O . PRO A 1 127 ? -6.562 -10.813 -6.851 1.00 96.56 127 PRO A O 1
ATOM 979 N N . VAL A 1 128 ? -5.781 -8.718 -6.560 1.00 97.50 128 VAL A N 1
ATOM 980 C CA . VAL A 1 128 ? -7.046 -7.995 -6.486 1.00 97.50 128 VAL A CA 1
ATOM 981 C C . VAL A 1 128 ? -7.550 -7.671 -7.888 1.00 97.50 128 VAL A C 1
ATOM 983 O O . VAL A 1 128 ? -6.793 -7.215 -8.748 1.00 97.50 128 VAL A O 1
ATOM 986 N N . ILE A 1 129 ? -8.854 -7.835 -8.112 1.00 96.88 129 ILE A N 1
ATOM 987 C CA . ILE A 1 129 ? -9.526 -7.253 -9.274 1.00 96.88 129 ILE A CA 1
ATOM 988 C C . ILE A 1 129 ? -9.674 -5.753 -9.008 1.00 96.88 129 ILE A C 1
ATOM 990 O O . ILE A 1 129 ? -10.598 -5.312 -8.337 1.00 96.88 129 ILE 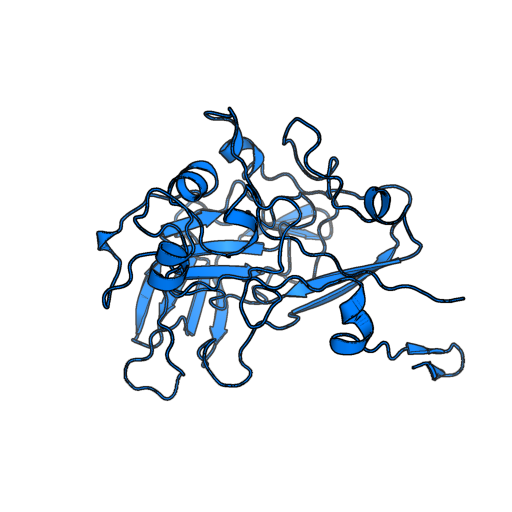A O 1
ATOM 994 N N . SER A 1 130 ? -8.751 -4.946 -9.526 1.00 94.06 130 SER A N 1
ATOM 995 C CA . SER A 1 130 ? -8.650 -3.511 -9.206 1.00 94.06 130 SER A CA 1
ATOM 996 C C . SER A 1 130 ? -9.917 -2.686 -9.457 1.00 94.06 130 SER A C 1
ATOM 998 O O . SER A 1 130 ? -10.113 -1.649 -8.819 1.00 94.06 130 SER A O 1
ATOM 1000 N N . SER A 1 131 ? -10.794 -3.140 -10.356 1.00 94.56 131 SER A N 1
ATOM 1001 C CA . SER A 1 131 ? -12.087 -2.506 -10.620 1.00 94.56 131 SER A CA 1
ATOM 1002 C C . SER A 1 131 ? -13.066 -2.598 -9.447 1.00 94.56 131 SER A C 1
ATOM 1004 O O . SER A 1 131 ? -14.011 -1.812 -9.414 1.00 94.56 131 SER A O 1
ATOM 1006 N N . THR A 1 132 ? -12.859 -3.532 -8.514 1.00 97.06 132 THR A N 1
ATOM 1007 C CA . THR A 1 132 ? -13.714 -3.773 -7.340 1.00 97.06 132 THR A CA 1
ATOM 1008 C C . THR A 1 132 ? -13.115 -3.220 -6.050 1.00 97.06 132 THR A C 1
ATOM 1010 O O . THR A 1 132 ? -13.612 -3.560 -4.993 1.00 97.06 132 THR A O 1
ATOM 1013 N N . ALA A 1 133 ? -12.010 -2.471 -6.103 1.00 96.25 133 ALA A N 1
ATOM 1014 C CA . ALA A 1 133 ? -11.420 -1.868 -4.910 1.00 96.25 133 ALA A CA 1
ATOM 1015 C C . ALA A 1 133 ? -12.025 -0.485 -4.667 1.00 96.25 133 ALA A C 1
ATOM 1017 O O . ALA A 1 133 ? -11.858 0.417 -5.498 1.00 96.25 133 ALA A O 1
ATOM 1018 N N . HIS A 1 134 ? -12.717 -0.330 -3.545 1.00 96.12 134 HIS A N 1
ATOM 1019 C CA . HIS A 1 134 ? -13.357 0.904 -3.109 1.00 96.12 134 HIS A CA 1
ATOM 1020 C C . HIS A 1 134 ? -12.909 1.256 -1.682 1.00 96.12 134 HIS A C 1
ATOM 1022 O O . HIS A 1 134 ? -12.635 0.352 -0.897 1.00 96.12 134 HIS A O 1
ATOM 1028 N N . PRO A 1 135 ? -12.770 2.546 -1.323 1.00 96.38 135 PRO A N 1
ATOM 1029 C CA . PRO A 1 135 ? -12.373 2.937 0.034 1.00 96.38 135 PRO A C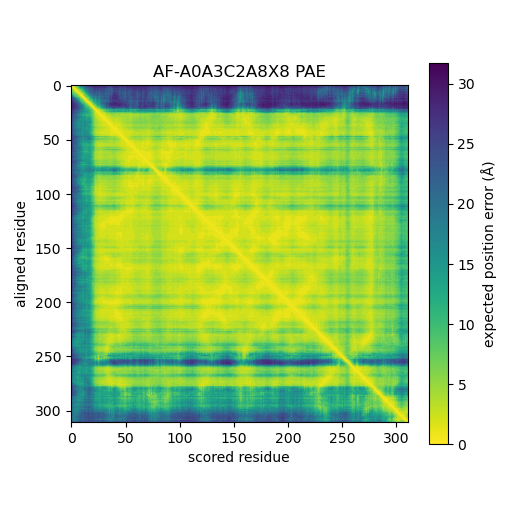A 1
ATOM 1030 C C . PRO A 1 135 ? -13.253 2.327 1.138 1.00 96.38 135 PRO A C 1
ATOM 1032 O O . PRO A 1 135 ? -12.750 1.953 2.199 1.00 96.38 135 PRO A O 1
ATOM 1035 N N . GLU A 1 136 ? -14.548 2.179 0.864 1.00 97.00 136 GLU A N 1
ATOM 1036 C CA . GLU A 1 136 ? -15.568 1.658 1.774 1.00 97.00 136 GLU A CA 1
ATOM 1037 C C . GLU A 1 136 ? -15.409 0.162 2.093 1.00 97.00 136 GLU A C 1
ATOM 1039 O O . GLU A 1 136 ? -15.872 -0.281 3.145 1.00 97.00 136 GLU A O 1
ATOM 1044 N N . ASP A 1 137 ? -14.680 -0.596 1.264 1.00 98.19 137 ASP A N 1
ATOM 1045 C CA . ASP A 1 137 ? -14.347 -1.999 1.539 1.00 98.19 137 ASP A CA 1
ATOM 1046 C C . ASP A 1 137 ? -13.478 -2.143 2.803 1.00 98.19 137 ASP A C 1
ATOM 1048 O O . ASP A 1 137 ? -13.480 -3.195 3.443 1.00 98.19 137 ASP A O 1
ATOM 1052 N N . PHE A 1 138 ? -12.699 -1.111 3.157 1.00 98.19 138 PHE A N 1
ATOM 1053 C CA . PHE A 1 138 ? -11.613 -1.196 4.135 1.00 98.19 138 PHE A CA 1
ATOM 1054 C C . PHE A 1 138 ? -11.992 -0.540 5.465 1.00 98.19 138 PHE A C 1
ATOM 1056 O O . PHE A 1 138 ? -11.779 0.657 5.680 1.00 98.19 138 PHE A O 1
ATOM 1063 N N . GLN A 1 139 ? -12.485 -1.349 6.402 1.00 97.94 139 GLN A N 1
ATOM 1064 C CA . GLN A 1 139 ? -12.735 -0.911 7.772 1.00 97.94 139 GLN A CA 1
ATOM 1065 C C . GLN A 1 139 ? -11.462 -1.047 8.611 1.00 97.94 139 GLN A C 1
ATOM 1067 O O . GLN A 1 139 ? -10.866 -2.121 8.704 1.00 97.94 139 GLN A O 1
ATOM 1072 N N . ILE A 1 140 ? -11.062 0.030 9.280 1.00 98.19 140 ILE A N 1
ATOM 1073 C CA . ILE A 1 140 ? -9.836 0.096 10.072 1.00 98.19 140 ILE A CA 1
ATOM 1074 C C . ILE A 1 140 ? -10.197 0.430 11.517 1.00 98.19 140 ILE A C 1
ATOM 1076 O O . ILE A 1 140 ? -10.828 1.443 11.799 1.00 98.19 140 ILE A O 1
ATOM 1080 N N . THR A 1 141 ? -9.774 -0.416 12.451 1.00 98.31 141 THR A N 1
ATOM 1081 C CA . THR A 1 141 ? -9.869 -0.143 13.888 1.00 98.31 141 THR A CA 1
ATOM 1082 C C . THR A 1 141 ? -8.526 0.355 14.396 1.00 98.31 141 THR A C 1
ATOM 1084 O O . THR A 1 141 ? -7.495 -0.294 14.196 1.00 98.31 141 THR A O 1
ATOM 1087 N N . LEU A 1 142 ? -8.537 1.495 15.079 1.00 97.38 142 LEU A N 1
ATOM 1088 C CA . LEU A 1 142 ? -7.364 2.101 15.696 1.00 97.38 142 LEU A CA 1
ATOM 1089 C C . LEU A 1 142 ? -7.169 1.582 17.125 1.00 97.38 142 LEU A C 1
ATOM 1091 O O . LEU A 1 142 ? -8.112 1.134 17.778 1.00 97.38 142 LEU A O 1
ATOM 1095 N N . ASN A 1 143 ? -5.949 1.677 17.652 1.00 97.31 143 ASN A N 1
ATOM 1096 C CA . ASN A 1 143 ? -5.627 1.316 19.041 1.00 97.31 143 ASN A CA 1
ATOM 1097 C C . ASN A 1 143 ? -6.456 2.091 20.089 1.00 97.31 143 ASN A C 1
ATOM 1099 O O . ASN A 1 143 ? -6.597 1.642 21.225 1.00 97.31 143 ASN A O 1
ATOM 1103 N N . THR A 1 144 ? -7.022 3.239 19.709 1.00 96.00 144 THR A N 1
ATOM 1104 C CA . THR A 1 144 ? -7.950 4.040 20.520 1.00 96.00 144 THR A CA 1
ATOM 1105 C C . THR A 1 144 ? -9.347 3.414 20.644 1.00 96.00 144 THR A C 1
ATOM 1107 O O . THR A 1 144 ? -10.158 3.883 21.442 1.00 96.00 144 THR A O 1
ATOM 1110 N N . GLY A 1 145 ? -9.640 2.364 19.868 1.00 97.06 145 GLY A N 1
ATOM 1111 C CA . GLY A 1 145 ? -10.961 1.747 19.729 1.00 97.06 145 GLY A CA 1
ATOM 1112 C C . GLY A 1 145 ? -11.858 2.422 18.689 1.00 97.06 145 GLY A C 1
ATOM 1113 O O . GLY A 1 145 ? -12.982 1.976 18.472 1.00 97.06 145 GLY A O 1
ATOM 1114 N N . GLU A 1 146 ? -11.384 3.493 18.053 1.00 96.75 146 GLU A N 1
ATOM 1115 C CA . GLU A 1 146 ? -12.092 4.141 16.956 1.00 96.75 146 GLU A CA 1
ATOM 1116 C C . GLU A 1 146 ? -12.112 3.257 15.709 1.00 96.75 146 GLU A C 1
ATOM 1118 O O . GLU A 1 146 ? -11.124 2.595 15.394 1.00 96.75 146 GLU A O 1
ATOM 1123 N N . VAL A 1 147 ? -13.233 3.285 14.991 1.00 97.50 147 VAL A N 1
ATOM 1124 C CA . VAL A 1 147 ? -13.388 2.642 13.688 1.00 97.50 147 VAL A CA 1
ATOM 1125 C C . VAL A 1 147 ? -13.484 3.729 12.626 1.00 97.50 147 VAL A C 1
ATOM 1127 O O . VAL A 1 147 ? -14.344 4.605 12.712 1.00 97.50 147 VAL A O 1
ATOM 1130 N N . VAL A 1 148 ? -12.601 3.657 11.636 1.00 96.00 148 VAL A N 1
ATOM 1131 C CA . VAL A 1 148 ? -12.522 4.571 10.494 1.00 96.00 148 VAL A CA 1
ATOM 1132 C C . VAL A 1 148 ? -12.533 3.777 9.189 1.00 96.00 148 VAL A C 1
ATOM 1134 O O . VAL A 1 148 ? -12.281 2.573 9.180 1.00 96.00 148 VAL A O 1
ATOM 1137 N N . PHE A 1 149 ? -12.813 4.461 8.087 1.00 95.19 149 PHE A N 1
ATOM 1138 C CA . PHE A 1 149 ? -12.666 3.930 6.734 1.00 95.19 149 PHE A CA 1
ATOM 1139 C C . PHE A 1 149 ? -11.547 4.679 6.019 1.00 95.19 149 PHE A C 1
ATOM 1141 O O . PHE A 1 149 ? -11.215 5.812 6.385 1.00 95.19 149 PHE A O 1
ATOM 1148 N N . ALA A 1 150 ? -10.959 4.049 5.005 1.00 91.25 150 ALA A N 1
ATOM 1149 C CA . ALA A 1 150 ? -10.070 4.764 4.103 1.00 91.25 150 ALA A CA 1
ATOM 1150 C C . ALA A 1 150 ? -10.843 5.883 3.385 1.00 91.25 150 ALA A C 1
ATOM 1152 O O . ALA A 1 150 ? -12.010 5.718 3.042 1.00 91.25 150 ALA A O 1
ATOM 1153 N N . GLN A 1 151 ? -10.192 7.020 3.140 1.00 93.88 151 GLN A N 1
ATOM 1154 C CA . GLN A 1 151 ? -10.739 8.052 2.252 1.00 93.88 151 GLN A CA 1
ATOM 1155 C C . GLN A 1 151 ? -10.455 7.735 0.792 1.00 93.88 151 GLN A C 1
ATOM 1157 O O . GLN A 1 151 ? -11.260 8.055 -0.078 1.00 93.88 151 GLN A O 1
ATOM 1162 N N . PHE A 1 152 ? -9.305 7.111 0.533 1.00 95.88 152 PHE A N 1
ATOM 1163 C CA . PHE A 1 152 ? -8.880 6.742 -0.805 1.00 95.88 152 PHE A CA 1
ATOM 1164 C C . PHE A 1 152 ? -8.457 5.286 -0.878 1.00 95.88 152 PHE A C 1
ATOM 1166 O O . PHE A 1 152 ? -7.860 4.766 0.063 1.00 95.88 152 PHE A O 1
ATOM 1173 N N . ALA A 1 153 ? -8.68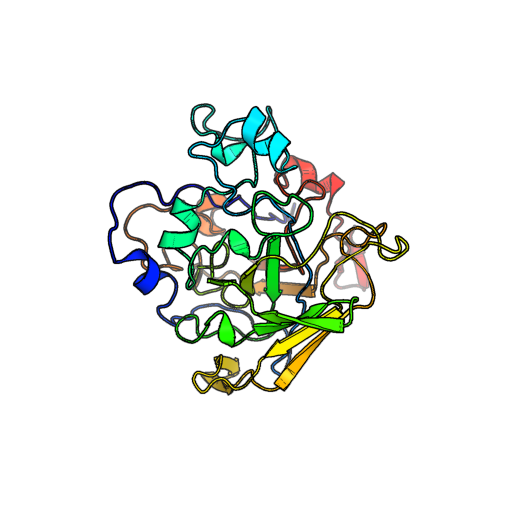6 4.675 -2.037 1.00 96.00 153 ALA A N 1
ATOM 1174 C CA . ALA A 1 153 ? -8.165 3.368 -2.406 1.00 96.00 153 ALA A CA 1
ATOM 1175 C C . ALA A 1 153 ? -7.705 3.386 -3.865 1.00 96.00 153 ALA A C 1
ATOM 1177 O O . ALA A 1 153 ? -8.376 3.921 -4.753 1.00 96.00 153 ALA A O 1
ATOM 1178 N N . GLY A 1 154 ? -6.546 2.794 -4.129 1.00 92.31 154 GLY A N 1
ATOM 1179 C CA . GLY A 1 154 ? -5.979 2.761 -5.468 1.00 92.31 154 GLY A CA 1
ATOM 1180 C C . GLY A 1 154 ? -4.847 1.764 -5.607 1.00 92.31 154 GLY A C 1
ATOM 1181 O O . GLY A 1 154 ? -4.455 1.092 -4.655 1.00 92.31 154 GLY A O 1
ATOM 1182 N N . MET A 1 155 ? -4.342 1.654 -6.832 1.00 87.75 155 MET A N 1
ATOM 1183 C CA . MET A 1 155 ? -3.333 0.655 -7.180 1.00 87.75 155 MET A CA 1
ATOM 1184 C C . MET A 1 155 ? -1.952 1.250 -7.402 1.00 87.75 155 MET A C 1
ATOM 1186 O O . MET A 1 155 ? -1.018 0.486 -7.528 1.00 87.75 155 MET A O 1
ATOM 1190 N N . ILE A 1 156 ? -1.773 2.571 -7.452 1.00 83.81 156 ILE A N 1
ATOM 1191 C CA . ILE A 1 156 ? -0.432 3.158 -7.602 1.00 83.81 156 ILE A CA 1
ATOM 1192 C C . ILE A 1 156 ? 0.348 2.992 -6.281 1.00 83.81 156 ILE A C 1
ATOM 1194 O O . ILE A 1 156 ? -0.238 3.133 -5.213 1.00 83.81 156 ILE A O 1
ATOM 1198 N N . PRO A 1 157 ? 1.657 2.677 -6.304 1.00 79.38 157 PRO A N 1
ATOM 1199 C CA . PRO A 1 157 ? 2.502 2.427 -7.477 1.00 79.38 157 PRO A CA 1
ATOM 1200 C C . PRO A 1 157 ? 2.357 1.028 -8.103 1.00 79.38 157 PRO A C 1
ATOM 1202 O O . PRO A 1 157 ? 2.832 0.837 -9.210 1.00 79.38 157 PRO A O 1
ATOM 1205 N N . ASN A 1 158 ? 1.663 0.097 -7.451 1.00 84.12 158 ASN A N 1
ATOM 1206 C CA . ASN A 1 158 ? 1.444 -1.306 -7.849 1.00 84.12 158 ASN A CA 1
ATOM 1207 C C . ASN A 1 158 ? 0.417 -1.506 -8.997 1.00 84.12 158 ASN A C 1
ATOM 1209 O O . ASN A 1 158 ? -0.460 -2.379 -8.936 1.00 84.12 158 ASN A O 1
ATOM 1213 N N . PHE A 1 159 ? 0.429 -0.630 -10.006 1.00 81.44 159 PHE A N 1
ATOM 1214 C CA . PHE A 1 159 ? -0.612 -0.587 -11.040 1.00 81.44 159 PHE A CA 1
ATOM 1215 C C . PHE A 1 159 ? -0.361 -1.564 -12.189 1.00 81.44 159 PHE A C 1
ATOM 1217 O O . PHE A 1 159 ? -1.256 -1.787 -13.010 1.00 81.44 159 PHE A O 1
ATOM 1224 N N . GLU A 1 160 ? 0.830 -2.144 -12.285 1.00 86.00 160 GLU A N 1
ATOM 1225 C CA . GLU A 1 160 ? 1.116 -3.121 -13.324 1.00 86.00 160 GLU A CA 1
ATOM 1226 C C . GLU A 1 160 ? 0.314 -4.405 -13.075 1.00 86.00 160 GLU A C 1
ATOM 1228 O O . GLU A 1 160 ? -0.003 -4.769 -11.939 1.00 86.00 160 GLU A O 1
ATOM 1233 N N . TYR A 1 161 ? -0.101 -5.087 -14.142 1.00 89.62 161 TYR A N 1
ATOM 1234 C CA . TYR A 1 161 ? -0.989 -6.247 -14.033 1.00 89.62 161 TYR A CA 1
ATOM 1235 C C . TYR A 1 161 ? -0.408 -7.388 -13.188 1.00 89.62 161 TYR A C 1
ATOM 1237 O O . TYR A 1 161 ? -1.180 -8.199 -12.668 1.00 89.62 161 TYR A O 1
ATOM 1245 N N . ASN A 1 162 ? 0.919 -7.462 -13.041 1.00 88.19 162 ASN A N 1
ATOM 1246 C CA . ASN A 1 162 ? 1.585 -8.464 -12.216 1.00 88.19 162 ASN A CA 1
ATOM 1247 C C . ASN A 1 162 ? 1.788 -8.033 -10.748 1.00 88.19 162 ASN A C 1
ATOM 1249 O O . ASN A 1 162 ? 2.179 -8.881 -9.942 1.00 88.19 162 ASN A O 1
ATOM 1253 N N . GLU A 1 163 ? 1.514 -6.775 -10.388 1.00 88.19 163 GLU A N 1
ATOM 1254 C CA . GLU A 1 163 ? 1.731 -6.189 -9.050 1.00 88.19 163 GLU A CA 1
ATOM 1255 C C . GLU A 1 163 ? 0.441 -6.043 -8.230 1.00 88.19 163 GLU A C 1
ATOM 1257 O O . GLU A 1 163 ? 0.475 -5.615 -7.075 1.00 88.19 163 GLU A O 1
ATOM 1262 N N . ARG A 1 164 ? -0.710 -6.447 -8.785 1.00 91.50 164 ARG A N 1
ATOM 1263 C CA . ARG A 1 164 ? -2.061 -6.224 -8.228 1.00 91.50 164 ARG A CA 1
ATOM 1264 C C . ARG A 1 164 ? -2.361 -6.945 -6.902 1.00 91.50 164 ARG A C 1
ATOM 1266 O O . ARG A 1 164 ? -3.516 -7.093 -6.527 1.00 91.50 164 ARG A O 1
ATOM 1273 N N . ASN A 1 165 ? -1.347 -7.402 -6.179 1.00 94.44 165 ASN A N 1
ATOM 1274 C CA . ASN A 1 165 ? -1.447 -7.901 -4.812 1.00 94.44 165 ASN A CA 1
ATOM 1275 C C . ASN A 1 165 ? -1.521 -6.776 -3.766 1.00 94.44 165 ASN A C 1
ATOM 1277 O O . ASN A 1 165 ? -1.821 -7.071 -2.617 1.00 94.44 165 ASN A O 1
ATOM 1281 N N . CYS A 1 166 ? -1.228 -5.519 -4.114 1.00 94.19 166 CYS A N 1
ATOM 1282 C CA . CYS A 1 166 ? -1.190 -4.420 -3.149 1.00 94.19 166 CYS A CA 1
ATOM 1283 C C . CYS A 1 166 ? -2.168 -3.297 -3.518 1.00 94.19 166 CYS A C 1
ATOM 1285 O O . CYS A 1 166 ? -2.044 -2.689 -4.581 1.00 94.19 166 CYS A O 1
ATOM 1287 N N . VAL A 1 167 ? -3.115 -3.018 -2.620 1.00 95.56 167 VAL A N 1
ATOM 1288 C CA . VAL A 1 167 ? -3.989 -1.836 -2.665 1.00 95.56 167 VAL A CA 1
ATOM 1289 C C . VAL A 1 167 ? -3.407 -0.800 -1.717 1.00 95.56 167 VAL A C 1
ATOM 1291 O O . VAL A 1 167 ? -3.064 -1.124 -0.585 1.00 95.56 167 VAL A O 1
ATOM 1294 N N . VAL A 1 168 ? -3.299 0.448 -2.151 1.00 94.06 168 VAL A N 1
ATOM 1295 C CA . VAL A 1 168 ? -2.810 1.542 -1.311 1.00 94.06 168 VAL A CA 1
ATOM 1296 C C . VAL A 1 168 ? -3.990 2.391 -0.865 1.00 94.06 168 VAL A C 1
ATOM 1298 O O . VAL A 1 168 ? -4.773 2.864 -1.692 1.00 94.06 168 VAL A O 1
ATOM 1301 N N . LEU A 1 169 ? -4.106 2.556 0.451 1.00 96.06 169 LEU A N 1
ATOM 1302 C CA . LEU A 1 169 ? -5.132 3.358 1.099 1.00 96.06 169 LEU A CA 1
ATOM 1303 C C . LEU A 1 169 ? -4.553 4.681 1.590 1.00 96.06 169 LEU A C 1
ATOM 1305 O O . LEU A 1 169 ? -3.411 4.710 2.061 1.00 96.06 169 LEU A O 1
ATOM 1309 N N . PHE A 1 170 ? -5.371 5.735 1.560 1.00 95.44 170 PHE A N 1
ATOM 1310 C CA . PHE A 1 170 ? -5.066 6.989 2.251 1.00 95.44 170 PHE A CA 1
ATOM 1311 C C . PHE A 1 170 ? -6.165 7.404 3.221 1.00 95.44 170 PHE A C 1
ATOM 1313 O O . PHE A 1 170 ? -7.352 7.204 2.954 1.00 95.44 170 PHE A O 1
ATOM 1320 N N . GLY A 1 171 ? -5.767 8.004 4.340 1.00 94.75 171 GLY A N 1
ATOM 1321 C CA . GLY A 1 171 ? -6.679 8.548 5.343 1.00 94.75 171 GLY A CA 1
ATOM 1322 C C . GLY A 1 171 ? -5.947 9.152 6.540 1.00 94.75 171 GLY A C 1
ATOM 1323 O O . GLY A 1 171 ? -4.726 9.209 6.547 1.00 94.75 171 GLY A O 1
ATOM 1324 N N . GLU A 1 172 ? -6.686 9.576 7.562 1.00 94.50 172 GLU A N 1
ATOM 1325 C CA . GLU A 1 172 ? -6.125 9.956 8.867 1.00 94.50 172 GLU A CA 1
ATOM 1326 C C . GLU A 1 172 ? -6.113 8.707 9.766 1.00 94.50 172 GLU A C 1
ATOM 1328 O O . GLU A 1 172 ? -7.142 8.324 10.327 1.00 94.50 172 GLU A O 1
ATOM 1333 N N . LEU A 1 173 ? -4.978 8.016 9.852 1.00 93.88 173 LEU A N 1
ATOM 1334 C CA . LEU A 1 173 ? -4.875 6.644 10.362 1.00 93.88 173 LEU A CA 1
ATOM 1335 C C . LEU A 1 173 ? -3.902 6.502 11.537 1.00 93.88 173 LEU A C 1
ATOM 1337 O O . LEU A 1 173 ? -4.093 5.628 12.386 1.00 93.88 173 LEU A O 1
ATOM 1341 N N . CYS A 1 174 ? -2.858 7.323 11.623 1.00 92.94 174 CYS A N 1
ATOM 1342 C CA . CYS A 1 174 ? -1.846 7.214 12.664 1.00 92.94 174 CYS A CA 1
ATOM 1343 C C . CYS A 1 174 ? -1.222 8.560 13.055 1.00 92.94 174 CYS A C 1
ATOM 1345 O O . CYS A 1 174 ? -1.651 9.614 12.605 1.00 92.94 174 CYS A O 1
ATOM 1347 N N . ASN A 1 175 ? -0.257 8.516 13.972 1.00 92.19 175 ASN A N 1
ATOM 1348 C CA . ASN A 1 175 ? 0.694 9.590 14.235 1.00 92.19 175 ASN A CA 1
ATOM 1349 C C . ASN A 1 175 ? 2.100 8.994 14.445 1.00 92.19 175 ASN A C 1
ATOM 1351 O O . ASN A 1 175 ? 2.260 7.785 14.642 1.00 92.19 175 ASN A O 1
ATOM 1355 N N . ARG A 1 176 ? 3.144 9.833 14.418 1.00 89.69 176 ARG A N 1
ATOM 1356 C CA . ARG A 1 176 ? 4.555 9.392 14.519 1.00 89.69 176 ARG A CA 1
ATOM 1357 C C . ARG A 1 176 ? 5.023 9.096 15.942 1.00 89.69 176 ARG A C 1
ATOM 1359 O O . ARG A 1 176 ? 6.078 9.568 16.369 1.00 89.69 176 ARG A O 1
ATOM 1366 N N . LEU A 1 177 ? 4.231 8.336 16.691 1.00 92.25 177 LEU A N 1
ATOM 1367 C CA . LEU A 1 177 ? 4.528 7.968 18.072 1.00 92.25 177 LEU A CA 1
ATOM 1368 C C . LEU A 1 177 ? 4.659 6.443 18.224 1.00 92.25 177 LEU A C 1
ATOM 1370 O O . LEU A 1 177 ? 3.873 5.693 17.633 1.00 92.25 177 LEU A O 1
ATOM 1374 N N . PRO A 1 178 ? 5.613 5.962 19.043 1.00 94.06 178 PRO A N 1
ATOM 1375 C CA . PRO A 1 178 ? 5.718 4.542 19.367 1.00 94.06 178 PRO A CA 1
ATOM 1376 C C . PRO A 1 178 ? 4.514 4.083 20.201 1.00 94.06 178 PRO A C 1
ATOM 1378 O O . PRO A 1 178 ? 3.909 4.878 20.920 1.00 94.06 178 PRO A O 1
ATOM 1381 N N . SER A 1 179 ? 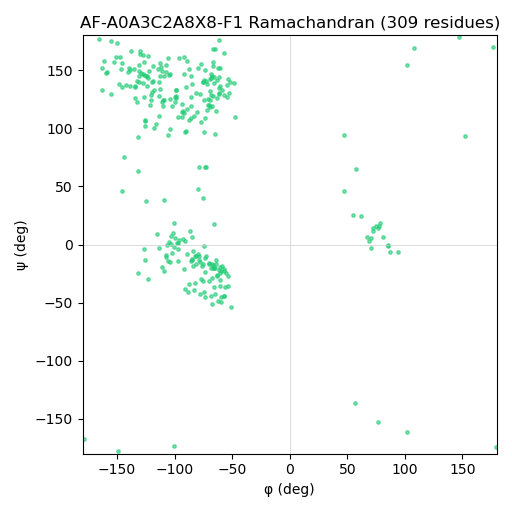4.216 2.785 20.190 1.00 94.25 179 SER A N 1
ATOM 1382 C CA . SER A 1 179 ? 3.105 2.149 20.917 1.00 94.25 179 SER A CA 1
ATOM 1383 C C . SER A 1 179 ? 3.136 2.394 22.425 1.00 94.25 179 SER A C 1
ATOM 1385 O O . SER A 1 179 ? 2.123 2.254 23.106 1.00 94.25 179 SER A O 1
ATOM 1387 N N . THR A 1 180 ? 4.312 2.702 22.977 1.00 94.94 180 THR A N 1
ATOM 1388 C CA . THR A 1 180 ? 4.488 3.003 24.402 1.00 94.94 180 THR A CA 1
ATOM 1389 C C . THR A 1 180 ? 4.052 4.418 24.781 1.00 94.94 180 THR A C 1
ATOM 1391 O O . THR A 1 180 ? 3.935 4.706 25.972 1.00 94.94 180 THR A O 1
ATOM 1394 N N . ASP A 1 181 ? 3.863 5.312 23.807 1.00 96.88 181 ASP A N 1
ATOM 1395 C CA . ASP A 1 181 ? 3.372 6.664 24.062 1.00 96.88 181 ASP A CA 1
ATOM 1396 C C . ASP A 1 181 ? 1.851 6.638 24.301 1.00 96.88 181 ASP A C 1
ATOM 1398 O O . ASP A 1 181 ? 1.116 6.078 23.489 1.00 96.88 181 ASP A O 1
ATOM 1402 N N . PRO A 1 182 ? 1.333 7.247 25.383 1.00 95.19 182 PRO A N 1
ATOM 1403 C CA . PRO A 1 182 ? -0.102 7.251 25.671 1.00 95.19 182 PRO A CA 1
ATOM 1404 C C . PRO A 1 182 ? -0.958 7.997 24.634 1.00 95.19 182 PRO A C 1
ATOM 1406 O O . PRO A 1 182 ? -2.171 7.805 24.625 1.00 95.19 182 PRO A O 1
ATOM 1409 N N . ASN A 1 183 ? -0.362 8.843 23.788 1.00 94.88 183 ASN A N 1
ATOM 1410 C CA . ASN A 1 183 ? -1.052 9.572 22.721 1.00 94.88 183 ASN A CA 1
ATOM 1411 C C . ASN A 1 183 ? -0.877 8.912 21.346 1.00 94.88 183 ASN A C 1
ATOM 1413 O O . ASN A 1 183 ? -1.287 9.484 20.334 1.00 94.88 183 ASN A O 1
ATOM 1417 N N . THR A 1 184 ? -0.242 7.737 21.281 1.00 95.25 184 THR A N 1
ATOM 1418 C CA . THR A 1 184 ? -0.067 7.018 20.019 1.00 95.25 184 THR A CA 1
ATOM 1419 C C . THR A 1 184 ? -1.417 6.662 19.403 1.00 95.25 184 THR A C 1
ATOM 1421 O O . THR A 1 184 ? -2.340 6.209 20.090 1.00 95.25 184 THR A O 1
ATOM 1424 N N . ARG A 1 185 ? -1.521 6.860 18.092 1.00 94.88 185 ARG A N 1
ATOM 1425 C CA . ARG A 1 185 ? -2.654 6.438 17.276 1.00 94.88 185 ARG A CA 1
ATOM 1426 C C . ARG A 1 185 ? -2.109 5.614 16.124 1.00 94.88 185 ARG A C 1
ATOM 1428 O O . ARG A 1 185 ? -1.220 6.081 15.421 1.00 94.88 185 ARG A O 1
ATOM 1435 N N . PHE A 1 186 ? -2.625 4.407 15.928 1.00 94.81 186 PHE A N 1
ATOM 1436 C CA . PHE A 1 186 ? -2.279 3.570 14.780 1.00 94.81 186 PHE A CA 1
ATOM 1437 C C . PHE A 1 186 ? -3.324 2.463 14.556 1.00 94.81 186 PHE A C 1
ATOM 1439 O O . PHE A 1 186 ? -4.028 2.089 15.503 1.00 94.81 186 PHE A O 1
ATOM 1446 N N . PRO A 1 187 ? -3.424 1.906 13.335 1.00 96.00 187 PRO A N 1
ATOM 1447 C CA . PRO A 1 187 ? -4.270 0.751 13.051 1.00 96.00 187 PRO A CA 1
ATOM 1448 C C . PRO A 1 187 ? -3.848 -0.482 13.848 1.00 96.00 187 PRO A C 1
ATOM 1450 O O . PRO A 1 187 ? -2.685 -0.874 13.815 1.00 96.00 187 PRO A O 1
ATOM 1453 N N . VAL A 1 188 ? -4.801 -1.131 14.513 1.00 97.44 188 VAL A N 1
ATOM 1454 C CA . VAL A 1 188 ? -4.600 -2.428 15.189 1.00 97.44 188 VAL A CA 1
ATOM 1455 C C . VAL A 1 188 ? -5.336 -3.565 14.502 1.00 97.44 188 VAL A C 1
ATOM 1457 O O . VAL A 1 188 ? -4.982 -4.725 14.696 1.00 97.44 188 VAL A O 1
ATOM 1460 N N . ARG A 1 189 ? -6.345 -3.247 13.687 1.00 97.88 189 ARG A N 1
ATOM 1461 C CA . ARG A 1 189 ? -7.089 -4.222 12.896 1.00 97.88 189 ARG A CA 1
ATOM 1462 C C . ARG A 1 189 ? -7.568 -3.585 11.601 1.00 97.88 189 ARG A C 1
ATOM 1464 O O . ARG A 1 189 ? -8.043 -2.453 11.616 1.00 97.88 189 ARG A O 1
ATOM 1471 N N . MET A 1 190 ? -7.457 -4.314 10.501 1.00 97.88 190 MET A N 1
ATOM 1472 C CA . MET A 1 190 ? -8.097 -3.979 9.232 1.00 97.88 190 MET A CA 1
ATOM 1473 C C . MET A 1 190 ? -8.958 -5.157 8.801 1.00 97.88 190 MET A C 1
ATOM 1475 O O . MET A 1 190 ? -8.533 -6.308 8.925 1.00 97.88 190 MET A O 1
ATOM 1479 N N . GLU A 1 191 ? -10.161 -4.867 8.328 1.00 98.44 191 GLU A N 1
ATOM 1480 C CA . GLU A 1 191 ? -11.129 -5.850 7.861 1.00 98.44 191 GLU A CA 1
ATOM 1481 C C . GLU A 1 191 ? -11.696 -5.430 6.517 1.00 98.44 191 GLU A C 1
ATOM 1483 O O . GLU A 1 191 ? -12.011 -4.257 6.310 1.00 98.44 191 GLU A O 1
ATOM 1488 N N . ILE A 1 192 ? -11.887 -6.414 5.644 1.00 98.69 192 ILE A N 1
ATOM 1489 C CA . ILE A 1 192 ? -12.693 -6.225 4.445 1.00 98.69 192 ILE A CA 1
ATOM 1490 C C . ILE A 1 192 ? -14.154 -6.477 4.804 1.00 98.69 192 ILE A C 1
ATOM 1492 O O . ILE A 1 192 ? -14.507 -7.578 5.245 1.00 98.69 192 ILE A O 1
ATOM 1496 N N . VAL A 1 193 ? -14.999 -5.464 4.635 1.00 98.38 193 VAL A N 1
ATOM 1497 C CA . VAL A 1 193 ? -16.418 -5.508 5.011 1.00 98.38 193 VAL A CA 1
ATOM 1498 C C . VAL A 1 193 ? -17.328 -5.627 3.792 1.00 98.38 193 VAL A C 1
ATOM 1500 O O . VAL A 1 193 ? -16.924 -5.357 2.670 1.00 98.38 193 VAL A O 1
ATOM 1503 N N . ASP A 1 194 ? -18.563 -6.078 4.015 1.00 97.69 194 ASP A N 1
ATOM 1504 C CA . ASP A 1 194 ? -19.601 -6.074 2.981 1.00 97.69 194 ASP A CA 1
ATOM 1505 C C . ASP A 1 194 ? -20.336 -4.731 2.998 1.00 97.69 194 ASP A C 1
ATOM 1507 O O . ASP A 1 194 ? -21.125 -4.454 3.907 1.00 97.69 194 ASP A O 1
ATOM 1511 N N . ASP A 1 195 ? -20.070 -3.908 1.993 1.00 94.38 195 ASP A N 1
ATOM 1512 C CA . ASP A 1 195 ? -20.719 -2.621 1.737 1.00 94.38 195 ASP A CA 1
ATOM 1513 C C . ASP A 1 195 ? -21.725 -2.689 0.562 1.00 94.38 195 ASP A C 1
ATOM 1515 O O . ASP A 1 195 ? -22.357 -1.691 0.209 1.00 94.38 195 ASP A O 1
ATOM 1519 N N . GLY A 1 196 ? -21.918 -3.878 -0.027 1.00 96.88 196 GLY A N 1
ATOM 1520 C CA . GLY A 1 196 ? -22.703 -4.104 -1.243 1.00 96.88 196 GLY A CA 1
ATOM 1521 C C . GLY A 1 196 ? -21.896 -4.105 -2.551 1.00 96.88 196 GLY A C 1
ATOM 1522 O O . GLY A 1 196 ? -22.459 -4.451 -3.597 1.00 96.88 196 GLY A O 1
ATOM 1523 N N . THR A 1 197 ? -20.601 -3.785 -2.512 1.00 96.12 197 THR A N 1
ATOM 1524 C 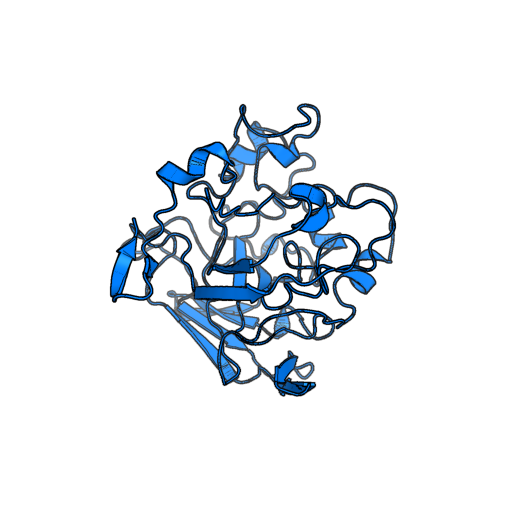CA . THR A 1 197 ? -19.659 -3.759 -3.644 1.00 96.12 197 THR A CA 1
ATOM 1525 C C . THR A 1 197 ? -18.360 -4.501 -3.308 1.00 96.12 197 THR A C 1
ATOM 1527 O O . THR A 1 197 ? -17.291 -3.907 -3.338 1.00 96.12 197 THR A O 1
ATOM 1530 N N . PRO A 1 198 ? -18.415 -5.822 -3.053 1.00 97.75 198 PRO A N 1
ATOM 1531 C CA . PRO A 1 198 ? -17.317 -6.537 -2.416 1.00 97.75 198 PRO A CA 1
ATOM 1532 C C . PRO A 1 198 ? -16.016 -6.492 -3.222 1.00 97.75 198 PRO A C 1
ATOM 1534 O O . PRO A 1 198 ? -15.997 -6.838 -4.409 1.00 97.75 198 PRO A O 1
ATOM 1537 N N . LEU A 1 199 ? -14.911 -6.227 -2.527 1.00 98.50 199 LEU A N 1
ATOM 1538 C CA . LEU A 1 199 ? -13.564 -6.487 -3.021 1.00 98.50 199 LEU A CA 1
ATOM 1539 C C . LEU A 1 199 ? -13.385 -7.954 -3.453 1.00 98.50 199 LEU A C 1
ATOM 1541 O O . LEU A 1 199 ? -13.616 -8.890 -2.680 1.00 98.50 199 LEU A O 1
ATOM 1545 N N . MET A 1 200 ? -12.911 -8.165 -4.684 1.00 98.62 200 MET A N 1
ATOM 1546 C CA . MET A 1 200 ? -12.724 -9.487 -5.278 1.00 98.62 200 MET A CA 1
ATOM 1547 C C . MET A 1 200 ? -11.243 -9.808 -5.509 1.00 98.62 200 MET A C 1
ATOM 1549 O O . MET A 1 200 ? -10.473 -8.977 -5.996 1.00 98.62 200 MET A O 1
ATOM 1553 N N . LEU A 1 201 ? -10.861 -11.055 -5.231 1.00 98.56 201 LEU A N 1
ATOM 1554 C CA . LEU A 1 201 ? -9.528 -11.610 -5.468 1.00 98.56 201 LEU A CA 1
ATOM 1555 C C . LEU A 1 201 ? -9.586 -12.715 -6.523 1.00 98.56 201 LEU A C 1
ATOM 1557 O O . LEU A 1 201 ? -10.585 -13.431 -6.632 1.00 98.56 201 LEU A O 1
ATOM 1561 N N . VAL A 1 202 ? -8.490 -12.899 -7.257 1.00 98.19 202 VAL A N 1
ATOM 1562 C CA . VAL A 1 202 ? -8.325 -14.004 -8.210 1.00 98.19 202 VAL A CA 1
ATOM 1563 C C . VAL A 1 202 ? -7.298 -14.990 -7.677 1.00 98.19 202 VAL A C 1
ATOM 1565 O O . VAL A 1 202 ? -6.141 -14.641 -7.493 1.00 98.19 202 VAL A O 1
ATOM 1568 N N . GLY A 1 203 ? -7.713 -16.231 -7.453 1.00 95.94 203 GLY A N 1
ATOM 1569 C CA . GLY A 1 203 ? -6.872 -17.337 -7.012 1.00 95.94 203 GLY A CA 1
ATOM 1570 C C . GLY A 1 203 ? -6.453 -18.294 -8.133 1.00 95.94 203 GLY A C 1
ATOM 1571 O O . GLY A 1 203 ? -6.740 -18.063 -9.317 1.00 95.94 203 GLY A O 1
ATOM 1572 N N . PRO A 1 204 ? -5.788 -19.407 -7.771 1.00 93.19 204 PRO A N 1
ATOM 1573 C CA . PRO A 1 204 ? -5.340 -20.430 -8.710 1.00 93.19 204 PRO A CA 1
ATOM 1574 C C . PRO A 1 204 ? -6.454 -20.937 -9.634 1.00 93.19 204 PRO A C 1
ATOM 1576 O O . PRO A 1 204 ? -7.593 -21.149 -9.223 1.00 93.19 204 PRO A O 1
ATOM 1579 N N . GLY A 1 205 ? -6.120 -21.145 -10.909 1.00 90.38 205 GLY A N 1
ATOM 1580 C CA . GLY A 1 205 ? -7.089 -21.583 -11.920 1.00 90.38 205 GLY A CA 1
ATOM 1581 C C . GLY A 1 205 ? -8.101 -20.510 -12.341 1.00 90.38 205 GLY A C 1
ATOM 1582 O O . GLY A 1 205 ? -9.069 -20.842 -13.021 1.00 90.38 205 GLY A O 1
ATOM 1583 N N . GLY A 1 206 ? -7.889 -19.245 -11.957 1.00 91.94 206 GLY A N 1
ATOM 1584 C CA . GLY A 1 206 ? -8.791 -18.135 -12.278 1.00 91.94 206 GLY A CA 1
ATOM 1585 C C . GLY A 1 206 ? -10.032 -18.080 -11.387 1.00 91.94 206 GLY A C 1
ATOM 1586 O O . GLY A 1 206 ? -11.029 -17.468 -11.763 1.00 91.94 206 GLY A O 1
ATOM 1587 N N . GLN A 1 207 ? -10.001 -18.740 -10.226 1.00 95.50 207 GLN A N 1
ATOM 1588 C CA . GLN A 1 207 ? -11.094 -18.685 -9.263 1.00 95.50 207 GLN A CA 1
ATOM 1589 C C . GLN A 1 207 ? -11.263 -17.255 -8.749 1.00 95.50 207 GLN A C 1
ATOM 1591 O O . GLN A 1 207 ? -10.317 -16.680 -8.228 1.00 95.50 207 GLN A O 1
ATOM 1596 N N . VAL A 1 208 ? -12.470 -16.706 -8.836 1.00 97.94 208 VAL A N 1
ATOM 1597 C CA . VAL A 1 208 ? -12.789 -15.389 -8.277 1.00 97.94 208 VAL A CA 1
ATOM 1598 C C . VAL A 1 208 ? -13.488 -15.574 -6.932 1.00 97.94 208 VAL A C 1
ATOM 1600 O O . VAL A 1 208 ? -14.471 -16.314 -6.849 1.00 97.94 208 VAL A O 1
ATOM 1603 N N . VAL A 1 209 ? -12.980 -14.930 -5.882 1.00 98.25 209 VAL A N 1
ATOM 1604 C CA . VAL A 1 209 ? -13.517 -15.011 -4.513 1.00 98.25 209 VAL A CA 1
ATOM 1605 C C . VAL A 1 209 ? -13.696 -13.620 -3.918 1.00 98.25 209 VAL A C 1
ATOM 1607 O O . VAL A 1 209 ? -12.950 -12.706 -4.254 1.00 98.25 209 VAL A O 1
ATOM 1610 N N . SER A 1 210 ? -14.682 -13.464 -3.038 1.00 98.50 210 SER A N 1
ATOM 1611 C CA . SER A 1 210 ? -14.833 -12.243 -2.241 1.00 98.50 210 SER A CA 1
ATOM 1612 C C . SER A 1 210 ? -13.794 -12.221 -1.118 1.00 98.50 210 SER A C 1
ATOM 1614 O O . SER A 1 210 ? -13.532 -13.258 -0.504 1.00 98.50 210 SER A O 1
ATOM 1616 N N . ALA A 1 211 ? -13.214 -11.049 -0.863 1.00 98.62 211 ALA A N 1
ATOM 1617 C CA . ALA A 1 211 ? -12.312 -10.799 0.258 1.00 98.62 211 ALA A CA 1
ATOM 1618 C C . ALA A 1 211 ? -13.053 -10.460 1.563 1.00 98.62 211 ALA A C 1
ATOM 1620 O O . ALA A 1 211 ? -12.408 -10.344 2.602 1.00 98.62 211 ALA A O 1
ATOM 1621 N N . VAL A 1 212 ? -14.382 -10.307 1.536 1.00 98.81 212 VAL A N 1
ATOM 1622 C CA . VAL A 1 212 ? -15.186 -9.983 2.724 1.00 98.81 212 VAL A CA 1
ATOM 1623 C C . VAL A 1 212 ? -14.905 -10.972 3.856 1.00 98.81 212 VAL A C 1
ATOM 1625 O O . VAL A 1 212 ? -14.960 -12.190 3.677 1.00 98.81 212 VAL A O 1
ATOM 1628 N N . GLY A 1 213 ? -14.634 -10.433 5.043 1.00 98.44 213 GLY A N 1
ATOM 1629 C CA . GLY A 1 213 ? -14.309 -11.198 6.244 1.00 98.44 213 GLY A CA 1
ATOM 1630 C C . GLY A 1 213 ? -12.826 -11.536 6.401 1.00 98.44 213 GLY A C 1
ATOM 1631 O O . GLY A 1 213 ? -12.446 -12.043 7.458 1.00 98.44 213 GLY A O 1
ATOM 1632 N N . LEU A 1 214 ? -11.974 -11.240 5.412 1.00 98.75 214 LEU A N 1
ATOM 1633 C CA . LEU A 1 214 ? -10.530 -11.237 5.634 1.00 98.75 214 LEU A CA 1
ATOM 1634 C C . LEU A 1 214 ? -10.170 -10.121 6.615 1.00 98.75 214 LEU A C 1
ATOM 1636 O O . LEU A 1 214 ? -10.682 -9.004 6.525 1.00 98.75 214 LEU A O 1
ATOM 1640 N N . SER A 1 215 ? -9.258 -10.424 7.538 1.00 98.44 215 SER A N 1
ATOM 1641 C CA . SER A 1 215 ? -8.768 -9.454 8.512 1.00 98.44 215 SER A CA 1
ATOM 1642 C C . SER A 1 215 ? -7.271 -9.579 8.746 1.00 98.44 215 SER A C 1
ATOM 1644 O O . SER A 1 215 ? -6.717 -10.675 8.670 1.00 98.44 215 SER A O 1
ATOM 1646 N N . TRP A 1 216 ? -6.649 -8.468 9.114 1.00 97.69 216 TRP A N 1
ATOM 1647 C CA . TRP A 1 216 ? -5.271 -8.388 9.582 1.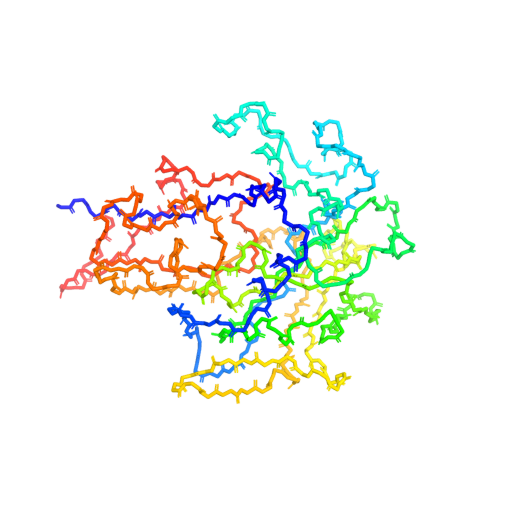00 97.69 216 TRP A CA 1
ATOM 1648 C C . TRP A 1 216 ? -5.220 -7.655 10.920 1.00 97.69 216 TRP A C 1
ATOM 1650 O O . TRP A 1 216 ? -6.013 -6.742 11.145 1.00 97.69 216 TRP A O 1
ATOM 1660 N N . GLU A 1 217 ? -4.288 -8.034 11.794 1.00 97.19 217 GLU A N 1
ATOM 1661 C CA . GLU A 1 217 ? -4.125 -7.433 13.118 1.00 97.19 217 GLU A CA 1
ATOM 1662 C C . GLU A 1 217 ? -2.660 -7.143 13.447 1.00 97.19 217 GLU A C 1
ATOM 1664 O O . GLU A 1 217 ? -1.746 -7.858 13.031 1.00 97.19 217 GLU A O 1
ATOM 1669 N N . THR A 1 218 ? -2.451 -6.120 14.271 1.00 94.25 218 THR A N 1
ATOM 1670 C CA . THR A 1 218 ? -1.172 -5.812 14.907 1.00 94.25 218 THR A CA 1
ATOM 1671 C C . THR A 1 218 ? -1.402 -5.237 16.300 1.00 94.25 218 THR A C 1
ATOM 1673 O O . THR A 1 218 ? -2.442 -4.656 16.597 1.00 94.25 218 THR A O 1
ATOM 1676 N N . SER A 1 219 ? -0.399 -5.364 17.161 1.00 93.62 219 SER A N 1
ATOM 1677 C CA . SER A 1 219 ? -0.357 -4.691 18.462 1.00 93.62 219 SER A CA 1
ATOM 1678 C C . SER A 1 219 ? 0.777 -3.670 18.557 1.00 93.62 219 SER A C 1
ATOM 1680 O O . SER A 1 219 ? 1.081 -3.212 19.656 1.00 93.62 219 SER A O 1
ATOM 1682 N N . VAL A 1 220 ? 1.451 -3.382 17.440 1.00 91.56 220 VAL A N 1
ATOM 1683 C CA . VAL A 1 220 ? 2.622 -2.501 17.384 1.00 91.56 220 VAL A CA 1
ATOM 1684 C C . VAL A 1 220 ? 2.451 -1.409 16.334 1.00 91.56 220 VAL A C 1
ATOM 1686 O O . VAL A 1 220 ? 1.966 -1.663 15.229 1.00 91.56 220 VAL A O 1
ATOM 1689 N N . SER A 1 221 ? 2.881 -0.206 16.700 1.00 91.25 221 SER A N 1
ATOM 1690 C CA . SER A 1 221 ? 3.013 0.969 15.851 1.00 91.25 221 SER A CA 1
ATOM 1691 C C . SER A 1 221 ? 4.140 0.749 14.839 1.00 91.25 221 SER A C 1
ATOM 1693 O O . SER A 1 221 ? 5.182 0.189 15.196 1.00 91.25 221 SER A O 1
ATOM 1695 N N . PRO A 1 222 ? 4.000 1.236 13.594 1.00 86.38 222 PRO A N 1
ATOM 1696 C CA . PRO A 1 222 ? 5.104 1.242 12.628 1.00 86.38 222 PRO A CA 1
ATOM 1697 C C . PRO A 1 222 ? 6.307 2.076 13.106 1.00 86.38 222 PRO A C 1
ATOM 1699 O O . PRO A 1 222 ? 7.419 1.886 12.618 1.00 86.38 222 PRO A O 1
ATOM 1702 N N . TYR A 1 223 ? 6.099 2.977 14.074 1.00 88.56 223 TYR A N 1
ATOM 1703 C CA . TYR A 1 223 ? 7.135 3.828 14.666 1.00 88.56 223 TYR A CA 1
ATOM 1704 C C . TYR A 1 223 ? 7.783 3.233 15.923 1.00 88.56 223 TYR A C 1
ATOM 1706 O O . TYR A 1 223 ? 8.624 3.883 16.547 1.00 88.56 223 TYR A O 1
ATOM 1714 N N . ASP A 1 224 ? 7.430 2.002 16.300 1.00 91.25 224 ASP A N 1
ATOM 1715 C CA . ASP A 1 224 ? 8.210 1.249 17.278 1.00 91.25 224 ASP A CA 1
ATOM 1716 C C . ASP A 1 224 ? 9.594 0.891 16.717 1.00 91.25 224 ASP A C 1
ATOM 1718 O O . ASP A 1 224 ? 9.807 0.729 15.510 1.00 91.25 224 ASP A O 1
ATOM 1722 N N . GLU A 1 225 ? 10.558 0.707 17.618 1.00 88.69 225 GLU A N 1
ATOM 1723 C CA . GLU A 1 225 ? 11.906 0.304 17.235 1.00 88.69 225 GLU A CA 1
ATOM 1724 C C . GLU A 1 225 ? 11.874 -1.018 16.445 1.00 88.69 225 GLU A C 1
ATOM 1726 O O . GLU A 1 225 ? 11.299 -2.020 16.877 1.00 88.69 225 GLU A O 1
ATOM 1731 N N . ASN A 1 226 ? 12.525 -1.032 15.278 1.00 83.62 226 ASN A N 1
ATOM 1732 C CA . ASN A 1 226 ? 12.579 -2.177 14.363 1.00 83.62 226 ASN A CA 1
ATOM 1733 C C . ASN A 1 226 ? 11.215 -2.637 13.800 1.00 83.62 226 ASN A C 1
ATOM 1735 O O . ASN A 1 226 ? 11.107 -3.798 13.395 1.00 83.62 226 ASN A O 1
ATOM 1739 N N . GLN A 1 227 ? 10.198 -1.764 13.740 1.00 84.56 227 GLN A N 1
ATOM 1740 C CA . GLN A 1 227 ? 8.901 -2.036 13.088 1.00 84.56 227 GLN A CA 1
ATOM 1741 C C . GLN A 1 227 ? 8.742 -1.426 11.690 1.00 84.56 227 GLN A C 1
ATOM 1743 O O . GLN A 1 227 ? 7.636 -1.354 11.161 1.00 84.56 227 GLN A O 1
ATOM 1748 N N . GLY A 1 228 ? 9.857 -1.059 11.055 1.00 75.12 228 GLY A N 1
ATOM 1749 C CA . GLY A 1 228 ? 9.852 -0.677 9.648 1.00 75.12 228 GLY A CA 1
ATOM 1750 C C . GLY A 1 228 ? 9.384 -1.808 8.712 1.00 75.12 228 GLY A C 1
ATOM 1751 O O . GLY A 1 228 ? 9.150 -2.942 9.148 1.00 75.12 228 GLY A O 1
ATOM 1752 N N . PRO A 1 229 ? 9.279 -1.515 7.409 1.00 77.31 229 PRO A N 1
ATOM 1753 C CA . PRO A 1 229 ? 8.789 -2.456 6.408 1.00 77.31 229 PRO A CA 1
ATOM 1754 C C . PRO A 1 229 ? 9.534 -3.796 6.400 1.00 77.31 229 PRO A C 1
ATOM 1756 O O . PRO A 1 229 ? 10.751 -3.862 6.588 1.00 77.31 229 PRO A O 1
ATOM 1759 N N . ARG A 1 230 ? 8.794 -4.886 6.171 1.00 81.81 230 ARG A N 1
ATOM 1760 C CA . ARG A 1 230 ? 9.305 -6.264 6.204 1.00 81.81 230 ARG A CA 1
ATOM 1761 C C . ARG A 1 230 ? 8.966 -7.000 4.919 1.00 81.81 230 ARG A C 1
ATOM 1763 O O . ARG A 1 230 ? 7.991 -6.670 4.255 1.00 81.81 230 ARG A O 1
ATOM 1770 N N . LEU A 1 231 ? 9.728 -8.043 4.602 1.00 86.38 231 LEU A N 1
ATOM 1771 C CA . LEU A 1 231 ? 9.321 -9.009 3.585 1.00 86.38 231 LEU A CA 1
ATOM 1772 C C . LEU A 1 231 ? 8.161 -9.853 4.120 1.00 86.38 231 LEU A C 1
ATOM 1774 O O . LEU A 1 231 ? 8.286 -10.475 5.174 1.00 86.38 231 LEU A O 1
ATOM 1778 N N . VAL A 1 232 ? 7.064 -9.886 3.371 1.00 89.44 232 VAL A N 1
ATOM 1779 C CA . VAL A 1 232 ? 5.902 -10.758 3.610 1.00 89.44 232 VAL A CA 1
ATOM 1780 C C . VAL A 1 232 ? 5.811 -11.885 2.581 1.00 89.44 232 VAL A C 1
ATOM 1782 O O . VAL A 1 232 ? 5.066 -12.839 2.765 1.00 89.44 232 VAL A O 1
ATOM 1785 N N . GLY A 1 233 ? 6.619 -11.817 1.521 1.00 88.31 233 GLY A N 1
ATOM 1786 C CA . GLY A 1 233 ? 6.756 -12.880 0.537 1.00 88.31 233 GLY A CA 1
ATOM 1787 C C . GLY A 1 233 ? 8.054 -12.758 -0.252 1.00 88.31 233 GLY A C 1
ATOM 1788 O O . GLY A 1 233 ? 8.549 -11.660 -0.502 1.00 88.31 233 GLY A O 1
ATOM 1789 N N . ALA A 1 234 ? 8.612 -13.898 -0.654 1.00 88.62 234 ALA A N 1
ATOM 1790 C CA . ALA A 1 234 ? 9.702 -13.963 -1.620 1.00 88.62 234 ALA A CA 1
ATOM 1791 C C . ALA A 1 234 ? 9.565 -15.226 -2.478 1.00 88.62 234 ALA A C 1
ATOM 1793 O O . ALA A 1 234 ? 9.294 -16.309 -1.956 1.00 88.62 234 ALA A O 1
ATOM 1794 N N . LYS A 1 235 ? 9.751 -15.090 -3.791 1.00 87.81 235 LYS A N 1
ATOM 1795 C CA . LYS A 1 235 ? 9.637 -16.186 -4.756 1.00 87.81 235 LYS A CA 1
ATOM 1796 C C . LYS A 1 235 ? 10.679 -16.080 -5.851 1.00 87.81 235 LYS A C 1
ATOM 1798 O O . LYS A 1 235 ? 10.904 -15.010 -6.407 1.00 87.81 235 LYS A O 1
ATOM 1803 N N . LEU A 1 236 ? 11.268 -17.219 -6.192 1.00 86.94 236 LEU A N 1
ATOM 1804 C CA . LEU A 1 236 ? 12.131 -17.342 -7.355 1.00 86.94 236 LEU A CA 1
ATOM 1805 C C . LEU A 1 236 ? 11.297 -17.827 -8.542 1.00 86.94 236 LEU A C 1
ATOM 1807 O O . LEU A 1 236 ? 10.824 -18.963 -8.539 1.00 86.94 236 LEU A O 1
ATOM 1811 N N . ASN A 1 237 ? 11.156 -16.981 -9.557 1.00 85.75 237 ASN A N 1
ATOM 1812 C CA . ASN A 1 237 ? 10.418 -17.301 -10.772 1.00 85.75 237 ASN A CA 1
ATOM 1813 C C . ASN A 1 237 ? 11.387 -17.462 -11.942 1.00 85.75 237 ASN A C 1
ATOM 1815 O O . ASN A 1 237 ? 12.386 -16.750 -12.040 1.00 85.75 237 ASN A O 1
ATOM 1819 N N . TYR A 1 238 ? 11.070 -18.378 -12.852 1.00 88.88 238 TYR A N 1
ATOM 1820 C CA . TYR A 1 238 ? 11.724 -18.423 -14.156 1.00 88.88 238 TYR A CA 1
ATOM 1821 C C . TYR A 1 238 ? 11.291 -17.199 -14.973 1.00 88.88 238 TYR A C 1
ATOM 1823 O O . TYR A 1 238 ? 10.103 -16.877 -15.010 1.00 88.88 238 TYR A O 1
ATOM 1831 N N . VAL A 1 239 ? 12.245 -16.491 -15.579 1.00 85.69 239 VAL A N 1
ATOM 1832 C CA . VAL A 1 239 ? 11.971 -15.220 -16.276 1.00 85.69 239 VAL A CA 1
ATOM 1833 C C . VAL A 1 239 ? 11.263 -15.444 -17.610 1.00 85.69 239 VAL A C 1
ATOM 1835 O O . VAL A 1 239 ? 10.313 -14.723 -17.902 1.00 85.69 239 VAL A O 1
ATOM 1838 N N . GLY A 1 240 ? 11.673 -16.465 -18.369 1.00 88.56 240 GLY A N 1
ATOM 1839 C CA . GLY A 1 240 ? 11.174 -16.724 -19.721 1.00 88.56 240 GLY A CA 1
ATOM 1840 C C . GLY A 1 240 ? 11.783 -15.787 -20.768 1.00 88.56 240 GLY A C 1
ATOM 1841 O O . GLY A 1 240 ? 12.896 -15.301 -20.592 1.00 88.56 240 GLY A O 1
ATOM 1842 N N . ASP A 1 241 ? 11.040 -15.542 -21.851 1.00 88.88 241 ASP A N 1
ATOM 1843 C CA . ASP A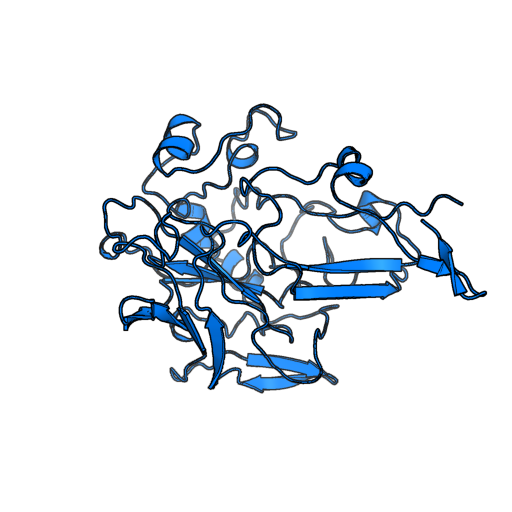 1 241 ? 11.473 -14.710 -22.991 1.00 88.88 241 ASP A CA 1
ATOM 1844 C C . ASP A 1 241 ? 10.774 -13.333 -23.042 1.00 88.88 241 ASP A C 1
ATOM 1846 O O . ASP A 1 241 ? 10.999 -12.550 -23.965 1.00 88.88 241 ASP A O 1
ATOM 1850 N N . PHE A 1 242 ? 9.875 -13.053 -22.092 1.00 85.38 242 PHE A N 1
ATOM 1851 C CA . PHE A 1 242 ? 9.062 -11.835 -22.029 1.00 85.38 242 PHE A CA 1
ATOM 1852 C C . PHE A 1 242 ? 8.551 -11.593 -20.593 1.00 85.38 242 PHE A C 1
ATOM 1854 O O . PHE A 1 242 ? 8.297 -12.586 -19.910 1.00 85.38 242 PHE A O 1
ATOM 1861 N N . PRO A 1 243 ? 8.352 -10.336 -20.136 1.00 83.81 243 PRO A N 1
ATOM 1862 C CA . PRO A 1 243 ? 7.862 -10.030 -18.790 1.00 83.81 243 PRO A CA 1
ATOM 1863 C C . PRO A 1 243 ? 6.320 -9.937 -18.751 1.00 83.81 243 PRO A C 1
ATOM 1865 O O . PRO A 1 243 ? 5.745 -8.907 -19.112 1.00 83.81 243 PRO A O 1
ATOM 1868 N N . PRO A 1 244 ? 5.585 -10.995 -18.350 1.00 85.50 244 PRO A N 1
ATOM 1869 C CA . PRO A 1 244 ? 4.128 -10.951 -18.351 1.00 85.50 244 PRO A CA 1
ATOM 1870 C C . PRO A 1 244 ? 3.611 -9.969 -17.297 1.00 85.50 244 PRO A C 1
ATOM 1872 O O . PRO A 1 244 ? 3.807 -10.175 -16.102 1.00 85.50 244 PRO A O 1
ATOM 1875 N N . GLY A 1 245 ? 2.884 -8.949 -17.752 1.00 84.44 245 GLY A N 1
ATOM 1876 C CA . GLY A 1 245 ? 2.206 -8.011 -16.867 1.00 84.44 245 GLY A CA 1
ATOM 1877 C C . GLY A 1 245 ? 3.111 -6.984 -16.182 1.00 84.44 245 GLY A C 1
ATOM 1878 O O . GLY A 1 245 ? 2.630 -6.362 -15.246 1.00 84.44 245 GLY A O 1
ATOM 1879 N N . GLU A 1 246 ? 4.349 -6.795 -16.651 1.00 81.75 246 GLU A N 1
ATOM 1880 C CA . GLU A 1 246 ? 5.325 -5.798 -16.163 1.00 81.75 246 GLU A CA 1
ATOM 1881 C C . GLU A 1 246 ? 5.700 -4.820 -17.294 1.00 81.75 246 GLU A C 1
ATOM 1883 O O . GLU A 1 246 ? 5.626 -5.166 -18.481 1.00 81.75 246 GLU A O 1
ATOM 1888 N N . GLY A 1 247 ? 6.105 -3.597 -16.959 1.00 75.38 247 GLY A N 1
ATOM 1889 C CA . GLY A 1 247 ? 6.545 -2.589 -17.924 1.00 75.38 247 GLY A CA 1
ATOM 1890 C C . GLY A 1 247 ? 5.495 -2.269 -18.997 1.00 75.38 247 GLY A C 1
ATOM 1891 O O . GLY A 1 247 ? 4.293 -2.163 -18.736 1.00 75.38 247 GLY A O 1
ATOM 1892 N N . GLN A 1 248 ? 5.925 -2.156 -20.262 1.00 66.88 248 GLN A N 1
ATOM 1893 C CA . GLN A 1 248 ? 5.009 -1.886 -21.389 1.00 66.88 248 GLN A CA 1
ATOM 1894 C C . GLN A 1 248 ? 3.946 -2.980 -21.590 1.00 66.88 248 GLN A C 1
ATOM 1896 O O . GLN A 1 248 ? 2.912 -2.729 -22.204 1.00 66.88 248 GLN A O 1
ATOM 1901 N N . ALA A 1 249 ? 4.193 -4.195 -21.096 1.00 64.38 249 ALA A N 1
ATOM 1902 C CA . ALA A 1 249 ? 3.243 -5.301 -21.133 1.00 64.38 249 ALA A CA 1
ATOM 1903 C C . ALA A 1 249 ? 2.262 -5.301 -19.951 1.00 64.38 249 ALA A C 1
ATOM 1905 O O . ALA A 1 249 ? 1.281 -6.050 -19.963 1.00 64.38 249 ALA A O 1
ATOM 1906 N N . GLY A 1 250 ? 2.558 -4.508 -18.921 1.00 68.75 250 GLY A N 1
ATOM 1907 C CA . GLY A 1 250 ? 1.864 -4.482 -17.641 1.00 68.75 250 GLY A CA 1
ATOM 1908 C C . GLY A 1 250 ? 0.808 -3.408 -17.494 1.00 68.75 250 GLY A C 1
ATOM 1909 O O . GLY A 1 250 ? 0.127 -3.392 -16.474 1.00 68.75 250 GLY A O 1
ATOM 1910 N N . SER A 1 251 ? 0.635 -2.520 -18.474 1.00 70.12 251 SER A N 1
ATOM 1911 C CA . SER A 1 251 ? -0.379 -1.472 -18.383 1.00 70.12 251 SER A CA 1
ATOM 1912 C C . SER A 1 251 ? -0.895 -1.007 -19.741 1.00 70.12 251 SER A C 1
ATOM 1914 O O . SER A 1 251 ? -0.225 -1.113 -20.764 1.00 70.12 251 SER A O 1
ATOM 1916 N N . ASN A 1 252 ? -2.105 -0.443 -19.738 1.00 67.12 252 ASN A N 1
ATOM 1917 C CA . ASN A 1 252 ? -2.681 0.258 -20.888 1.00 67.12 252 ASN A CA 1
ATOM 1918 C C . ASN A 1 252 ? -2.285 1.748 -20.937 1.00 67.12 252 ASN A C 1
ATOM 1920 O O . ASN A 1 252 ? -2.877 2.515 -21.704 1.00 67.12 252 ASN A O 1
ATOM 1924 N N . PHE A 1 253 ? -1.311 2.189 -20.130 1.00 66.88 253 PHE A N 1
ATOM 1925 C CA . PHE A 1 253 ? -0.774 3.541 -20.255 1.00 66.88 253 PHE A CA 1
ATOM 1926 C C . PHE A 1 253 ? -0.085 3.682 -21.617 1.00 66.88 253 PHE A C 1
ATOM 1928 O O . PHE A 1 253 ? 0.893 3.006 -21.921 1.00 66.88 253 PHE A O 1
ATOM 1935 N N . GLY A 1 254 ? -0.630 4.543 -22.477 1.00 47.09 254 GLY A N 1
ATOM 1936 C CA . GLY A 1 254 ? -0.057 4.803 -23.795 1.00 47.09 254 GLY A CA 1
ATOM 1937 C C . GLY A 1 254 ? 1.238 5.617 -23.704 1.00 47.09 254 GLY A C 1
ATOM 1938 O O . GLY A 1 254 ? 1.299 6.600 -22.973 1.00 47.09 254 GLY A O 1
ATOM 1939 N N . GLY A 1 255 ? 2.239 5.251 -24.508 1.00 50.34 255 GLY A N 1
ATOM 1940 C CA . GLY A 1 255 ? 3.544 5.922 -24.578 1.00 50.34 255 GLY A CA 1
ATOM 1941 C C . GLY A 1 255 ? 4.671 5.091 -23.951 1.00 50.34 255 GLY A C 1
ATOM 1942 O O . GLY A 1 255 ? 4.396 4.074 -23.322 1.00 50.34 255 GLY A O 1
ATOM 1943 N N . PRO A 1 256 ? 5.948 5.472 -24.140 1.00 47.06 256 PRO A N 1
ATOM 1944 C CA . PRO A 1 256 ? 7.080 4.806 -23.506 1.00 47.06 256 PRO A CA 1
ATOM 1945 C C . PRO A 1 256 ? 7.127 5.188 -22.019 1.00 47.06 256 PRO A C 1
ATOM 1947 O O . PRO A 1 256 ? 8.032 5.895 -21.585 1.00 47.06 256 PRO A O 1
ATOM 1950 N N . MET A 1 257 ? 6.136 4.754 -21.236 1.00 53.56 257 MET A N 1
ATOM 1951 C CA . MET A 1 257 ? 6.337 4.639 -19.795 1.00 53.56 257 MET A CA 1
ATOM 1952 C C . MET A 1 257 ? 7.505 3.676 -19.594 1.00 53.56 257 MET A C 1
ATOM 1954 O O . MET A 1 257 ? 7.625 2.681 -20.317 1.00 53.56 257 MET A O 1
ATOM 1958 N N . PHE A 1 258 ? 8.432 4.094 -18.734 1.00 58.06 258 PHE A N 1
ATOM 1959 C CA . PHE A 1 258 ? 9.806 3.612 -18.710 1.00 58.06 258 PHE A CA 1
ATOM 1960 C C . PHE A 1 258 ? 9.878 2.086 -18.759 1.00 58.06 258 PHE A C 1
ATOM 1962 O O . PHE A 1 258 ? 9.093 1.425 -18.082 1.00 58.06 258 PHE A O 1
ATOM 1969 N N . PRO A 1 259 ? 10.817 1.511 -19.525 1.00 64.88 259 PRO A N 1
ATOM 1970 C CA . PRO A 1 259 ? 11.058 0.084 -19.456 1.00 64.88 259 PRO A CA 1
ATOM 1971 C C . PRO A 1 259 ? 11.583 -0.253 -18.052 1.00 64.88 259 PRO A C 1
ATOM 1973 O O . PRO A 1 259 ? 12.764 -0.064 -17.764 1.00 64.88 259 PRO A O 1
ATOM 1976 N N . ASN A 1 260 ? 10.686 -0.652 -17.156 1.00 70.31 260 ASN A N 1
ATOM 1977 C CA . ASN A 1 260 ? 10.970 -0.961 -15.757 1.00 70.31 260 ASN A CA 1
ATOM 1978 C C . ASN A 1 260 ? 10.848 -2.468 -15.510 1.00 70.31 260 ASN A C 1
ATOM 1980 O O . ASN A 1 260 ? 10.339 -2.900 -14.488 1.00 70.31 260 ASN A O 1
ATOM 1984 N N . ASP A 1 261 ? 11.299 -3.251 -16.484 1.00 79.56 261 ASP A N 1
ATOM 1985 C CA . ASP A 1 261 ? 11.304 -4.707 -16.452 1.00 79.56 261 ASP A CA 1
ATOM 1986 C C . ASP A 1 261 ? 12.731 -5.238 -16.650 1.00 79.56 261 ASP A C 1
ATOM 1988 O O . ASP A 1 261 ? 13.639 -4.545 -17.135 1.00 79.56 261 ASP A O 1
ATOM 1992 N N . GLU A 1 262 ? 12.952 -6.497 -16.286 1.00 79.19 262 GLU A N 1
ATOM 1993 C CA . GLU A 1 262 ? 14.267 -7.125 -16.342 1.00 79.19 262 GLU A CA 1
ATOM 1994 C C . GLU A 1 262 ? 14.851 -7.240 -17.758 1.00 79.19 262 GLU A C 1
ATOM 1996 O O . GLU A 1 262 ? 16.077 -7.264 -17.918 1.00 79.19 262 GLU A O 1
ATOM 2001 N N . PHE A 1 263 ? 14.018 -7.296 -18.800 1.00 84.38 263 PHE A N 1
ATOM 2002 C CA . PHE A 1 263 ? 14.507 -7.374 -20.174 1.00 84.38 263 PHE A CA 1
ATOM 2003 C C . PHE A 1 263 ? 15.065 -6.044 -20.622 1.00 84.38 263 PHE A C 1
ATOM 2005 O O . PHE A 1 263 ? 16.150 -5.984 -21.202 1.00 84.38 263 PHE A O 1
ATOM 2012 N N . ALA A 1 264 ? 14.350 -4.972 -20.334 1.00 81.44 264 ALA A N 1
ATOM 2013 C CA . ALA A 1 264 ? 14.770 -3.669 -20.780 1.00 81.44 264 ALA A CA 1
ATOM 2014 C C . ALA A 1 264 ? 15.913 -3.082 -19.940 1.00 81.44 264 ALA A C 1
ATOM 2016 O O . ALA A 1 264 ? 16.753 -2.360 -20.479 1.00 81.44 264 ALA A O 1
ATOM 2017 N N . LEU A 1 265 ? 15.988 -3.431 -18.653 1.00 79.12 265 LEU A N 1
ATOM 2018 C CA . LEU A 1 265 ? 17.041 -2.952 -17.758 1.00 79.12 265 LEU A CA 1
ATOM 2019 C C . LEU A 1 265 ? 18.305 -3.819 -17.778 1.00 79.12 265 LEU A C 1
ATOM 2021 O O . LEU A 1 265 ? 19.409 -3.285 -17.645 1.00 79.12 265 LEU A O 1
ATOM 2025 N N . TYR A 1 266 ? 18.170 -5.139 -17.959 1.00 81.38 266 TYR A N 1
ATOM 2026 C CA . TYR A 1 266 ? 19.289 -6.085 -17.827 1.00 81.38 266 TYR A CA 1
ATOM 2027 C C . TYR A 1 266 ? 19.497 -7.000 -19.041 1.00 81.38 266 TYR A C 1
ATOM 2029 O O . TYR A 1 266 ? 20.474 -7.748 -19.076 1.00 81.38 266 TYR A O 1
ATOM 2037 N N . GLY A 1 267 ? 18.631 -6.940 -20.056 1.00 86.25 267 GLY A N 1
ATOM 2038 C CA . GLY A 1 267 ? 18.675 -7.852 -21.202 1.00 86.25 267 GLY A CA 1
ATOM 2039 C C . GLY A 1 267 ? 18.101 -9.243 -20.909 1.00 86.25 267 GLY A C 1
ATOM 2040 O O . GLY A 1 267 ? 18.352 -10.167 -21.681 1.00 86.25 267 GLY A O 1
ATOM 2041 N N . GLY A 1 268 ? 17.349 -9.393 -19.812 1.00 85.69 268 GLY A N 1
ATOM 2042 C CA . GLY A 1 268 ? 16.711 -10.635 -19.373 1.00 85.69 268 GLY A CA 1
ATOM 2043 C C . GLY A 1 268 ? 17.467 -11.328 -18.234 1.00 85.69 268 GLY A C 1
ATOM 2044 O O . GLY A 1 268 ? 18.279 -10.724 -17.534 1.00 85.69 268 GLY A O 1
ATOM 2045 N N . GLY A 1 269 ? 17.197 -12.619 -18.040 1.00 86.38 269 GLY A N 1
ATOM 2046 C CA . GLY A 1 269 ? 17.851 -13.457 -17.033 1.00 86.38 269 GLY A CA 1
ATOM 2047 C C . GLY A 1 269 ? 17.271 -14.870 -17.008 1.00 86.38 269 GLY A C 1
ATOM 2048 O O . GLY A 1 269 ? 16.250 -15.128 -17.634 1.00 86.38 269 GLY A O 1
ATOM 2049 N N . ASP A 1 270 ? 17.907 -15.794 -16.284 1.00 87.38 270 ASP A N 1
ATOM 2050 C CA . ASP A 1 270 ? 17.352 -17.145 -16.098 1.00 87.38 270 ASP A CA 1
ATOM 2051 C C . ASP A 1 270 ? 16.230 -17.137 -15.046 1.00 87.38 270 ASP A C 1
ATOM 2053 O O . ASP A 1 270 ? 15.180 -17.757 -15.214 1.00 87.38 270 ASP A O 1
ATOM 2057 N N . PHE A 1 271 ? 16.443 -16.406 -13.950 1.00 86.00 271 PHE A N 1
ATOM 2058 C CA . PHE A 1 271 ? 15.529 -16.340 -12.816 1.00 86.00 271 PHE A CA 1
ATOM 2059 C C . PHE A 1 271 ? 15.400 -14.911 -12.293 1.00 86.00 271 PHE A C 1
ATOM 2061 O O . PHE A 1 271 ? 16.359 -14.141 -12.334 1.00 86.00 271 PHE A O 1
ATOM 2068 N N . ARG A 1 272 ? 14.228 -14.596 -11.738 1.00 85.25 272 ARG A N 1
ATOM 2069 C CA . ARG A 1 272 ? 13.949 -13.360 -11.003 1.00 85.25 272 ARG A CA 1
ATOM 2070 C C . ARG A 1 272 ? 13.538 -13.693 -9.579 1.00 85.25 272 ARG A C 1
ATOM 2072 O O . ARG A 1 272 ? 12.782 -14.639 -9.355 1.00 85.25 272 ARG A O 1
ATOM 2079 N N . LEU A 1 273 ? 14.016 -12.904 -8.624 1.00 84.50 273 LEU A N 1
ATOM 2080 C CA . LEU A 1 273 ? 13.514 -12.932 -7.258 1.00 84.50 273 LEU A CA 1
ATOM 2081 C C . LEU A 1 273 ? 12.435 -11.859 -7.134 1.00 84.50 273 LEU A C 1
ATOM 2083 O O . LEU A 1 273 ? 12.742 -10.672 -7.147 1.00 84.50 273 LEU A O 1
ATOM 2087 N N . ARG A 1 274 ? 11.178 -12.279 -7.009 1.00 85.75 274 ARG A N 1
ATOM 2088 C CA . ARG A 1 274 ? 10.073 -11.380 -6.679 1.00 85.75 274 ARG A CA 1
ATOM 2089 C C . ARG A 1 274 ? 9.921 -11.316 -5.176 1.00 85.75 274 ARG A C 1
ATOM 2091 O O . ARG A 1 274 ? 9.953 -12.345 -4.500 1.00 85.75 274 ARG A O 1
ATOM 2098 N N . MET A 1 275 ? 9.752 -10.110 -4.665 1.00 86.12 275 MET A N 1
ATOM 2099 C CA . MET A 1 275 ? 9.575 -9.849 -3.247 1.00 86.12 275 MET A CA 1
ATOM 2100 C C . MET A 1 275 ? 8.291 -9.075 -3.036 1.00 86.12 275 MET A C 1
ATOM 2102 O O . MET A 1 275 ? 7.938 -8.223 -3.844 1.00 86.12 275 MET A O 1
ATOM 2106 N N . LEU A 1 276 ? 7.637 -9.363 -1.924 1.00 87.00 276 LEU A N 1
ATOM 2107 C CA . LEU A 1 276 ? 6.475 -8.637 -1.460 1.00 87.00 276 LEU A CA 1
ATOM 2108 C C . LEU A 1 276 ? 6.806 -8.064 -0.087 1.00 87.00 276 LEU A C 1
ATOM 2110 O O . LEU A 1 276 ? 7.287 -8.789 0.790 1.00 87.00 276 LEU A O 1
ATOM 2114 N N . THR A 1 277 ? 6.590 -6.766 0.087 1.00 85.75 277 THR A N 1
ATOM 2115 C CA . THR A 1 277 ? 6.892 -6.043 1.324 1.00 85.75 277 THR A CA 1
ATOM 2116 C C . THR A 1 277 ? 5.620 -5.582 2.008 1.00 85.75 277 THR A C 1
ATOM 2118 O O . THR A 1 277 ? 4.623 -5.314 1.352 1.00 85.75 277 THR A O 1
ATOM 2121 N N . SER A 1 278 ? 5.666 -5.434 3.330 1.00 84.19 278 SER A N 1
ATOM 2122 C CA . SER A 1 278 ? 4.552 -4.909 4.122 1.00 84.19 278 SER A CA 1
ATOM 2123 C C . SER A 1 278 ? 4.346 -3.395 4.003 1.00 84.19 278 SER A C 1
ATOM 2125 O O . SER A 1 278 ? 3.496 -2.841 4.690 1.00 84.19 278 SER A O 1
ATOM 2127 N N . GLY A 1 279 ? 5.191 -2.715 3.226 1.00 76.06 279 GLY A N 1
ATOM 2128 C CA . GLY A 1 279 ? 5.306 -1.263 3.159 1.00 76.06 279 GLY A CA 1
ATOM 2129 C C . GLY A 1 279 ? 6.357 -0.811 2.143 1.00 76.06 279 GLY A C 1
ATOM 2130 O O . GLY A 1 279 ? 6.846 -1.626 1.355 1.00 76.06 279 GLY A O 1
ATOM 2131 N N . GLY A 1 280 ? 6.722 0.477 2.183 1.00 65.38 280 GLY A N 1
ATOM 2132 C CA . GLY A 1 280 ? 7.835 1.029 1.394 1.00 65.38 280 GLY A CA 1
ATOM 2133 C C . GLY A 1 280 ? 9.163 0.310 1.669 1.00 65.38 280 GLY A C 1
ATOM 2134 O O . GLY A 1 280 ? 9.278 -0.439 2.624 1.00 65.38 280 GLY A O 1
ATOM 2135 N N . PHE A 1 281 ? 10.188 0.474 0.835 1.00 61.66 281 PHE A N 1
ATOM 2136 C CA . PHE A 1 281 ? 11.410 -0.336 0.984 1.00 61.66 281 PHE A CA 1
ATOM 2137 C C . PHE A 1 281 ? 12.490 0.308 1.874 1.00 61.66 281 PHE A C 1
ATOM 2139 O O . PHE A 1 281 ? 13.371 -0.386 2.381 1.00 61.66 281 PHE A O 1
ATOM 2146 N N . SER A 1 282 ? 12.459 1.629 2.071 1.00 59.06 282 SER A N 1
ATOM 2147 C CA . SER A 1 282 ? 13.558 2.367 2.703 1.00 59.06 282 SER A CA 1
ATOM 2148 C C . SER A 1 282 ? 13.227 2.926 4.088 1.00 59.06 282 SER A C 1
ATOM 2150 O O . SER A 1 282 ? 12.083 3.300 4.339 1.00 59.06 282 SER A O 1
ATOM 2152 N N . PRO A 1 283 ? 14.227 3.035 4.991 1.00 52.88 283 PRO A N 1
ATOM 2153 C CA . PRO A 1 283 ? 14.018 3.565 6.342 1.00 52.88 283 PRO A CA 1
ATOM 2154 C C . PRO A 1 283 ? 13.509 5.011 6.386 1.00 52.88 283 PRO A C 1
ATOM 2156 O O . PRO A 1 283 ? 12.814 5.381 7.324 1.00 52.88 283 PRO A O 1
ATOM 2159 N N . ASP A 1 284 ? 13.877 5.828 5.395 1.00 58.78 284 ASP A N 1
ATOM 2160 C CA . ASP A 1 284 ? 13.423 7.217 5.236 1.00 58.78 284 ASP A CA 1
ATOM 2161 C C . ASP A 1 284 ? 12.257 7.341 4.240 1.00 58.78 284 ASP A C 1
ATOM 2163 O O . ASP A 1 284 ? 11.784 8.443 3.963 1.00 58.78 284 ASP A O 1
ATOM 2167 N N . GLY A 1 285 ? 11.805 6.210 3.690 1.00 62.12 285 GLY A N 1
ATOM 2168 C CA . GLY A 1 285 ? 10.681 6.130 2.774 1.00 62.12 285 GLY A CA 1
ATOM 2169 C C . GLY A 1 285 ? 10.912 6.754 1.394 1.00 62.12 285 GLY A C 1
ATOM 2170 O O . GLY A 1 285 ? 9.980 6.764 0.593 1.00 62.12 285 GLY A O 1
ATOM 2171 N N . ILE A 1 286 ? 12.117 7.264 1.100 1.00 66.06 286 ILE A N 1
ATOM 2172 C CA . ILE A 1 286 ? 12.460 7.925 -0.177 1.00 66.06 286 ILE A CA 1
ATOM 2173 C C . ILE A 1 286 ? 13.764 7.437 -0.802 1.00 66.06 286 ILE A C 1
ATOM 2175 O O . ILE A 1 286 ? 13.947 7.526 -2.019 1.00 66.06 286 ILE A O 1
ATOM 2179 N N . ARG A 1 287 ? 14.696 6.902 -0.009 1.00 69.25 287 ARG A N 1
ATOM 2180 C CA . ARG A 1 287 ? 15.973 6.420 -0.530 1.00 69.25 287 ARG A CA 1
ATOM 2181 C C . ARG A 1 287 ? 15.745 5.168 -1.366 1.00 69.25 287 ARG A C 1
ATOM 2183 O O . ARG A 1 287 ? 15.191 4.183 -0.891 1.00 69.25 287 ARG A O 1
ATOM 2190 N N . ARG A 1 288 ? 16.190 5.189 -2.620 1.00 63.47 288 ARG A N 1
ATOM 2191 C CA . ARG A 1 288 ? 16.203 3.988 -3.465 1.00 63.47 288 ARG A CA 1
ATOM 2192 C C . ARG A 1 288 ? 17.318 3.063 -2.994 1.00 63.47 288 ARG A C 1
ATOM 2194 O O . ARG A 1 288 ? 18.359 3.533 -2.538 1.00 63.47 288 ARG A O 1
ATOM 2201 N N . VAL A 1 289 ? 17.130 1.763 -3.181 1.00 66.00 289 VAL A N 1
ATOM 2202 C CA . VAL A 1 289 ? 18.246 0.814 -3.149 1.00 66.00 289 VAL A CA 1
ATOM 2203 C C . VAL A 1 289 ? 19.055 1.027 -4.418 1.00 66.00 289 VAL A C 1
ATOM 2205 O O . VAL A 1 289 ? 18.547 0.823 -5.520 1.00 66.00 289 VAL A O 1
ATOM 2208 N N . GLN A 1 290 ? 20.304 1.458 -4.292 1.00 65.31 290 GLN A N 1
ATOM 2209 C CA . GLN A 1 290 ? 21.164 1.613 -5.458 1.00 65.31 290 GLN A CA 1
ATOM 2210 C C . GLN A 1 290 ? 21.724 0.244 -5.871 1.00 65.31 290 GLN A C 1
ATOM 2212 O O . GLN A 1 290 ? 21.963 -0.608 -5.012 1.00 65.31 290 GLN A O 1
ATOM 2217 N N . PRO A 1 291 ? 22.049 0.025 -7.159 1.00 59.50 291 PRO A N 1
ATOM 2218 C CA . PRO A 1 291 ? 22.773 -1.177 -7.585 1.00 59.50 291 PRO A CA 1
ATOM 2219 C C . PRO A 1 291 ? 24.082 -1.409 -6.807 1.00 59.50 291 PRO A C 1
ATOM 2221 O O . PRO A 1 291 ? 24.523 -2.542 -6.635 1.00 59.50 291 PRO A O 1
ATOM 2224 N N . THR A 1 292 ? 24.696 -0.336 -6.301 1.00 72.31 292 THR A N 1
ATOM 2225 C CA . THR A 1 292 ? 25.900 -0.357 -5.455 1.00 72.31 292 THR A CA 1
ATOM 2226 C C . THR A 1 292 ? 25.638 -0.681 -3.984 1.00 72.31 292 THR A C 1
ATOM 2228 O O . THR A 1 292 ? 26.592 -0.880 -3.234 1.00 72.31 292 THR A O 1
ATOM 2231 N N . ASP A 1 293 ? 24.381 -0.757 -3.550 1.00 70.38 293 ASP A N 1
ATOM 2232 C CA . ASP A 1 293 ? 24.018 -1.079 -2.168 1.00 70.38 293 ASP A CA 1
ATOM 2233 C C . ASP A 1 293 ? 23.816 -2.582 -1.933 1.00 70.38 293 ASP A C 1
ATOM 2235 O O . ASP A 1 293 ? 23.490 -2.987 -0.816 1.00 70.38 293 ASP A O 1
ATOM 2239 N N . PHE A 1 294 ? 24.048 -3.425 -2.949 1.00 71.25 294 PHE A N 1
ATOM 2240 C CA . PHE A 1 294 ? 23.842 -4.870 -2.846 1.00 71.25 294 PHE A CA 1
ATOM 2241 C C . PHE A 1 294 ? 24.530 -5.473 -1.613 1.00 71.25 294 PHE A C 1
ATOM 2243 O O . PHE A 1 294 ? 23.866 -6.078 -0.778 1.00 71.25 294 PHE A O 1
ATOM 2250 N N . GLU A 1 295 ? 25.835 -5.240 -1.440 1.00 75.81 295 GLU A N 1
ATOM 2251 C CA . GLU A 1 295 ? 26.602 -5.783 -0.304 1.00 75.81 295 GLU A CA 1
ATOM 2252 C C . GLU A 1 295 ? 26.193 -5.182 1.054 1.00 75.81 295 GLU A C 1
ATOM 2254 O O . GLU A 1 295 ? 26.519 -5.741 2.104 1.00 75.81 295 GLU A O 1
ATOM 2259 N N . LYS A 1 296 ? 25.479 -4.047 1.054 1.00 73.75 296 LYS A N 1
ATOM 2260 C CA . LYS A 1 296 ? 24.976 -3.404 2.275 1.00 73.75 296 LYS A CA 1
ATOM 2261 C C . LYS A 1 296 ? 23.659 -4.019 2.739 1.00 73.75 296 LYS A C 1
ATOM 2263 O O . LYS A 1 296 ? 23.459 -4.159 3.943 1.00 73.75 296 LYS A O 1
ATOM 2268 N N . HIS A 1 297 ? 22.771 -4.360 1.805 1.00 71.88 297 HIS A N 1
ATOM 2269 C CA . HIS A 1 297 ? 21.395 -4.764 2.118 1.00 71.88 297 HIS A CA 1
ATOM 2270 C C . HIS A 1 297 ? 21.113 -6.250 1.900 1.00 71.88 297 HIS A C 1
ATOM 2272 O O . HIS A 1 297 ? 20.209 -6.789 2.535 1.00 71.88 297 HIS A O 1
ATOM 2278 N N . PHE A 1 298 ? 21.892 -6.932 1.061 1.00 69.19 298 PHE A N 1
ATOM 2279 C CA . PHE A 1 298 ? 21.639 -8.316 0.683 1.00 69.19 298 PHE A CA 1
ATOM 2280 C C . PHE A 1 298 ? 22.825 -9.220 1.003 1.00 69.19 298 PHE A C 1
ATOM 2282 O O . PHE A 1 298 ? 23.994 -8.862 0.862 1.00 69.19 298 PHE A O 1
ATOM 2289 N N . ARG A 1 299 ? 22.500 -10.441 1.424 1.00 69.94 299 ARG A N 1
ATOM 2290 C CA . ARG A 1 299 ? 23.432 -11.563 1.540 1.00 69.94 299 ARG A CA 1
ATOM 2291 C C . ARG A 1 299 ? 22.747 -12.780 0.947 1.00 69.94 299 ARG A C 1
ATOM 2293 O O . ARG A 1 299 ? 21.631 -13.102 1.347 1.00 69.94 299 ARG A O 1
ATOM 2300 N N . ILE A 1 300 ? 23.396 -13.442 -0.003 1.00 69.12 300 ILE A N 1
ATOM 2301 C CA . ILE A 1 300 ? 22.878 -14.681 -0.580 1.00 69.12 300 ILE A CA 1
ATOM 2302 C C . ILE A 1 300 ? 23.500 -15.830 0.192 1.00 69.12 300 ILE A C 1
ATOM 2304 O O . ILE A 1 300 ? 24.713 -15.949 0.276 1.00 69.12 300 ILE A O 1
ATOM 2308 N N . HIS A 1 301 ? 22.657 -16.658 0.792 1.00 75.06 301 HIS A N 1
ATOM 2309 C CA . HIS A 1 301 ? 23.073 -17.918 1.385 1.00 75.06 301 HIS A CA 1
ATOM 2310 C C . HIS A 1 301 ? 22.366 -19.009 0.585 1.00 75.06 301 HIS A C 1
ATOM 2312 O O . HIS A 1 301 ? 21.159 -19.199 0.724 1.00 75.06 301 HIS A O 1
ATOM 2318 N N . ALA A 1 302 ? 23.094 -19.687 -0.293 1.00 73.75 302 ALA A N 1
ATOM 2319 C CA . ALA A 1 302 ? 22.567 -20.779 -1.103 1.00 73.75 302 ALA A CA 1
ATOM 2320 C C . ALA A 1 302 ? 23.115 -22.120 -0.613 1.00 73.75 302 ALA A C 1
ATOM 2322 O O . ALA A 1 302 ? 24.198 -22.180 -0.042 1.00 73.75 302 ALA A O 1
ATOM 2323 N N . LEU A 1 303 ? 22.385 -23.207 -0.852 1.00 81.50 303 LEU A N 1
ATOM 2324 C CA . LEU A 1 303 ? 22.907 -24.561 -0.676 1.00 81.50 303 LEU A CA 1
ATOM 2325 C C . LEU A 1 303 ? 23.314 -25.106 -2.046 1.00 81.50 303 LEU A C 1
ATOM 2327 O O . LEU A 1 303 ? 22.499 -25.165 -2.966 1.00 81.50 303 LEU A O 1
ATOM 2331 N N . GLY A 1 304 ? 24.580 -25.490 -2.183 1.00 75.62 304 GLY A N 1
ATOM 2332 C CA . GLY A 1 304 ? 25.087 -26.194 -3.352 1.00 75.62 304 GLY A CA 1
ATOM 2333 C C . GLY A 1 304 ? 24.451 -27.578 -3.494 1.00 75.62 304 GLY A C 1
ATOM 2334 O O . GLY A 1 304 ? 23.830 -28.102 -2.571 1.00 75.62 304 GLY A O 1
ATOM 2335 N N . ALA A 1 305 ? 24.647 -28.219 -4.648 1.00 79.25 305 ALA A N 1
ATOM 2336 C CA . ALA A 1 305 ? 24.096 -29.552 -4.930 1.00 79.25 305 ALA A CA 1
ATOM 2337 C C . ALA A 1 305 ? 24.558 -30.647 -3.939 1.00 79.25 305 ALA A C 1
ATOM 2339 O O . ALA A 1 305 ? 23.934 -31.700 -3.836 1.00 79.25 305 ALA A O 1
ATOM 2340 N N . ASN A 1 306 ? 25.648 -30.401 -3.213 1.00 86.38 306 ASN A N 1
ATOM 2341 C CA . ASN A 1 306 ? 26.199 -31.248 -2.155 1.00 86.38 306 ASN A CA 1
ATOM 2342 C C . ASN A 1 306 ? 25.756 -30.830 -0.734 1.00 86.38 306 ASN A C 1
ATOM 2344 O O . ASN A 1 306 ? 26.215 -31.427 0.236 1.00 86.38 306 ASN A O 1
ATOM 2348 N N . GLY A 1 307 ? 24.888 -29.822 -0.601 1.00 80.19 307 GLY A N 1
ATOM 2349 C CA . GLY A 1 307 ? 24.434 -29.275 0.679 1.00 80.19 307 GLY A CA 1
ATOM 2350 C C . GLY A 1 307 ? 25.401 -28.284 1.336 1.00 80.19 307 GLY A C 1
ATOM 2351 O O . GLY A 1 307 ? 25.151 -27.871 2.465 1.00 80.19 307 GLY A O 1
ATOM 2352 N N . GLU A 1 308 ? 26.493 -27.895 0.671 1.00 84.81 308 GLU A N 1
ATOM 2353 C CA . GLU A 1 308 ? 27.406 -26.874 1.194 1.00 84.81 308 GLU A CA 1
ATOM 2354 C C . GLU A 1 308 ? 26.813 -25.474 1.047 1.00 84.81 308 GLU A C 1
ATOM 2356 O O . GLU A 1 308 ? 26.230 -25.140 0.017 1.00 84.81 308 GLU A O 1
ATOM 2361 N N . THR A 1 309 ? 27.000 -24.630 2.059 1.00 78.81 309 THR A N 1
ATOM 2362 C CA . THR A 1 309 ? 26.600 -23.227 1.971 1.00 78.81 309 THR A CA 1
ATOM 2363 C C . THR A 1 309 ? 27.520 -22.477 1.010 1.00 78.81 309 THR A C 1
ATOM 2365 O O . THR A 1 309 ? 28.724 -22.373 1.244 1.00 78.81 309 THR A O 1
ATOM 2368 N N . VAL A 1 310 ? 26.942 -21.917 -0.046 1.00 72.62 310 VAL A N 1
ATOM 2369 C CA . VAL A 1 310 ? 27.554 -20.908 -0.907 1.00 72.62 310 VAL A CA 1
ATOM 2370 C C . VAL A 1 310 ? 27.141 -19.545 -0.357 1.00 72.62 310 VAL A C 1
ATOM 2372 O O . VAL A 1 310 ? 25.949 -19.229 -0.321 1.00 72.62 310 VAL A O 1
ATOM 2375 N N . LEU A 1 311 ? 28.132 -18.794 0.120 1.00 64.56 311 LEU A N 1
ATOM 2376 C CA . LEU A 1 311 ? 28.010 -17.398 0.544 1.00 64.56 311 LEU A CA 1
ATOM 2377 C C . LEU A 1 311 ? 28.449 -16.467 -0.589 1.00 64.56 311 LEU A C 1
ATOM 2379 O O . LEU A 1 311 ? 29.410 -16.846 -1.302 1.00 64.56 311 LEU A O 1
#

Nearest PDB structures (foldseek):
  1lmi-assembly1_A  TM=3.972E-01  e=4.454E-01  Mycobacterium tuberculosis

Mean predicted aligned error: 7.81 Å

Foldseek 3Di:
DDDQADDDDAADDDPPDDDPPCQQCFFQVLAAKQAAQQDPDKAWLAWAWFFALQEAFPDPDQDCVVCVVSPWFFDPPFDPDPVGSVRGTNRYHPVVQVRFWAADDDPVQADPPRRGKTKIKTFISFFWSSNLDHQVQKWFAKPVRDIDTFRIWTCPPQRFNHSRRIIMTIDRAWDLDWLPDPPTIHTFKIFGAPPPRFTWGADPPRDIDGRHGHMDGDSTHCNPPPNPKDWSGKDKDAFPDDHMRDQPNGTPPPDRPDRRDCCVPPVTDGIHIDTDMNYADDPSSNDDCDSVCCVVPDDDFDQDPVRDTDD

Radius of gyration: 19.46 Å; Cα contacts (8 Å, |Δi|>4): 680; chains: 1; bounding box: 53×55×50 Å

Secondary structure (DSSP, 8-state):
----------------SS-TTTHHHHHTS---SS----SSS--EEE----EEEEES-S-SS--HHHHHHTT----TT--S-TT-GGGG---B-HHHHHHHSEE---GGG--TT--SEEEEEEEESS-B-GGG--GGGEEEEETTS-EEE-SEEE-SSS-STTTTTEEEEEES---S--TTSTT---EEEEEE--SSS--EEE-GGG-EEE-TT-EEE-SS-TTSTT-S--EEEEEEEE--SS-TTSGGGS----S-----SHHHHHS--SEEEEEEESS-SSTTSS----GGGHHHH----EE-TTS-EE-

Sequence (311 aa):
MKQHLYFLWVPALLLSGCIDGRIEGILHDGNLAGADYWSLEPEILSAGVGFEGIIAPDFDEITRENALACGSSWLDDMGCDPEDPAQFTSMTLPNLINTTYRGELDYSVLRDGAIGFDGLPVVFSWPVISSTAHPEDFQITLNTGEVVFAQFAGMIPNFEYNERNCVVLFGELCNRLPSTDPNTRFPVRMEIVDDGTPLMLVGPGGQVVSAVGLSWETSVSPYDENQGPRLVGAKLNYVGDFPPGEGQAGSNFGGPMFPNDEFALYGGGDFRLRMLTSGGFSPDGIRRVQPTDFEKHFRIHALGANGETVL

Solvent-accessible surface area (backbone atoms only — not comparable to full-atom values): 17888 Å² total; per-residue (Å²): 132,88,82,79,85,80,79,87,70,76,78,83,76,76,98,77,80,91,64,90,86,53,46,49,61,53,53,32,60,43,66,75,31,69,49,64,70,76,51,98,57,85,44,51,73,28,69,40,64,57,44,62,25,26,40,41,29,92,52,98,65,79,44,69,68,54,26,49,72,39,66,31,49,74,43,94,91,47,66,93,51,90,88,45,55,62,56,29,30,62,48,37,49,42,72,58,50,70,53,55,33,48,62,66,94,60,78,86,70,48,56,98,81,49,58,24,25,19,35,29,35,34,30,35,22,27,28,44,32,43,55,35,60,50,19,74,31,40,41,33,32,29,71,82,72,48,76,47,60,35,42,23,21,30,23,69,83,34,47,31,20,30,41,29,29,35,43,31,30,31,29,81,56,60,52,98,36,29,63,87,43,94,83,40,38,29,62,29,34,40,33,30,41,84,76,88,65,57,35,35,28,43,46,83,95,72,41,75,43,73,44,57,74,40,58,39,76,47,92,63,29,52,59,28,90,93,40,62,63,43,81,73,43,74,45,83,40,76,44,72,95,60,65,59,11,39,38,75,64,9,48,81,70,85,71,87,61,64,68,73,35,57,50,72,69,65,74,46,56,74,63,42,76,49,72,39,54,34,34,57,93,32,98,73,59,58,62,63,75,50,89,86,38,44,83,80,78,54,83,66,78,43,69,45,100,85,67,46,80,45,112